Protein AF-A0A353BHS3-F1 (afdb_monomer)

Radius of gyration: 23.8 Å; Cα contacts (8 Å, |Δi|>4): 467; chains: 1; bounding box: 80×53×53 Å

Mean predicted aligned error: 7.74 Å

Nearest PDB structures (foldseek):
  3tcf-assembly2_B  TM=8.747E-01  e=6.906E-17  Escherichia coli K-12
  3t66-assembly1_A  TM=8.742E-01  e=8.316E-16  Halalkalibacterium halodurans C-125
  1vr5-assembly1_A  TM=8.564E-01  e=6.079E-13  Thermotoga maritima MSB8
  5hm4-assembly1_B  TM=8.113E-01  e=7.797E-13  Thermotoga maritima
  4pfy-assembly1_A  TM=8.086E-01  e=8.830E-13  Thermotoga maritima MSB8

Solvent-accessible surface area (backbone atoms only — not comparable to full-atom values): 12818 Å² total; per-residue (Å²): 141,78,70,75,66,61,60,57,60,56,60,57,62,62,62,67,73,68,77,76,77,64,81,76,77,76,44,65,44,28,35,31,28,70,50,35,48,86,60,52,42,76,46,56,62,90,52,65,63,30,47,60,59,44,58,40,25,28,40,17,50,25,33,67,46,99,83,72,43,81,38,69,50,50,13,75,46,69,49,62,94,43,78,32,33,42,36,36,36,46,39,88,68,33,25,32,74,86,66,50,68,59,37,17,60,20,44,39,42,26,57,47,44,31,35,64,40,94,62,25,75,40,20,76,78,37,61,52,52,78,44,66,40,53,80,45,68,44,28,32,38,42,30,37,84,53,71,52,87,67,51,62,65,57,42,28,68,47,46,39,36,56,68,95,62,82,60,55,100,49,56,66,20,42,23,51,25,34,68,73,45,74,44,69,74,38,5,40,36,30,34,50,35,87,65,34,71,65,88,74,64,89,40,48,29,41,34,42,37,37,41,65,51,65,69,59,38,52,49,30,42,76,70,61,76,18,76,39,50,78,77,69,80,128

Secondary structure (DSSP, 8-state):
--SHHHHHHHHHHHHTTSTT-SPP---EEEEEESS--S-S-TTS---HHHHHHHTTT--BSEEE-TTS-EEESSEEEEE-SSTTEEEEEE-TT-B-TTSPBP-HHHHHHHHHHHHH-TT-TTHHHHTTEEEEEEEETTEEEEEESS--TTHHHHHHHSB---TT---SS----SSSEEEEEE-GGG-EEEEE-TT-SSPPPS-SEEEEEE---HHHHHHHHHHTS-SEESSS--

Structure (mmCIF, N/CA/C/O backbone):
data_AF-A0A353BHS3-F1
#
_entry.id   AF-A0A353BHS3-F1
#
loop_
_atom_site.group_PDB
_atom_site.id
_atom_site.type_symbol
_atom_site.label_atom_id
_atom_site.label_alt_id
_atom_site.label_comp_id
_atom_site.label_asym_id
_atom_site.label_entity_id
_atom_site.label_seq_id
_atom_site.pdbx_PDB_ins_code
_atom_site.Cartn_x
_atom_site.Cartn_y
_atom_site.Cartn_z
_atom_site.occupancy
_atom_site.B_iso_or_equiv
_atom_site.auth_seq_id
_atom_site.auth_comp_id
_atom_site.auth_asym_id
_atom_site.auth_atom_id
_atom_site.pdbx_PDB_model_num
ATOM 1 N N . MET A 1 1 ? -57.849 -37.308 30.424 1.00 53.34 1 MET A N 1
ATOM 2 C CA . MET A 1 1 ? -56.832 -37.240 29.342 1.00 53.34 1 MET A CA 1
ATOM 3 C C . MET A 1 1 ? -56.802 -35.897 28.580 1.00 53.34 1 MET A C 1
ATOM 5 O O . MET A 1 1 ? -56.333 -35.870 27.452 1.00 53.34 1 MET A O 1
ATOM 9 N N . ARG A 1 2 ? -57.260 -34.766 29.150 1.00 52.41 2 ARG A N 1
ATOM 10 C CA . ARG A 1 2 ? -57.257 -33.453 28.456 1.00 52.41 2 ARG A CA 1
ATOM 11 C C . ARG A 1 2 ? -56.418 -32.356 29.132 1.00 52.41 2 ARG A C 1
ATOM 13 O O . ARG A 1 2 ? -56.229 -31.309 28.529 1.00 52.41 2 ARG A O 1
ATOM 20 N N . GLU 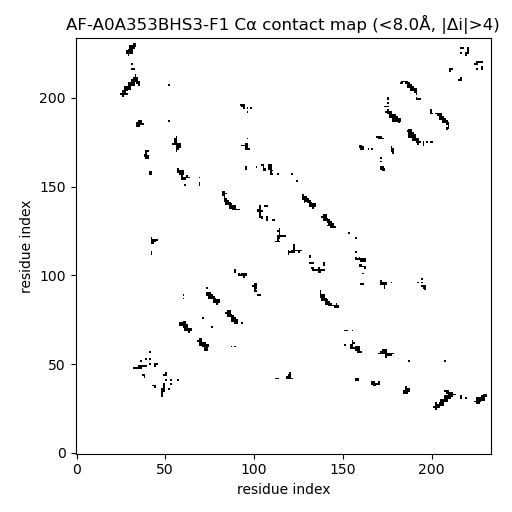A 1 3 ? -55.863 -32.599 30.321 1.00 46.56 3 GLU A N 1
ATOM 21 C CA . GLU A 1 3 ? -55.079 -31.585 31.053 1.00 46.56 3 GLU A CA 1
ATOM 22 C C . GLU A 1 3 ? -53.556 -31.754 30.932 1.00 46.56 3 GLU A C 1
ATOM 24 O O . GLU A 1 3 ? -52.820 -30.775 31.011 1.00 46.56 3 GLU A O 1
ATOM 29 N N . SER A 1 4 ? -53.068 -32.956 30.614 1.00 47.84 4 SER A N 1
ATOM 30 C CA . SER A 1 4 ? -51.633 -33.231 30.433 1.00 47.84 4 SER A CA 1
ATOM 31 C C . SER A 1 4 ? -51.040 -32.660 29.135 1.00 47.84 4 SER A C 1
ATOM 33 O O . SER A 1 4 ? -49.826 -32.526 29.024 1.00 47.84 4 SER A O 1
ATOM 35 N N . ALA A 1 5 ? -51.875 -32.271 28.166 1.00 46.50 5 ALA A N 1
ATOM 36 C CA . ALA A 1 5 ? -51.426 -31.713 26.887 1.00 46.50 5 ALA A CA 1
ATOM 37 C C . ALA A 1 5 ? -51.080 -30.210 26.954 1.00 46.50 5 ALA A C 1
ATOM 39 O O . ALA A 1 5 ? -50.354 -29.709 26.098 1.00 46.50 5 ALA A O 1
ATOM 40 N N . ARG A 1 6 ? -51.564 -29.482 27.974 1.00 44.62 6 ARG A N 1
ATOM 41 C CA . ARG A 1 6 ? -51.321 -28.034 28.122 1.00 44.62 6 ARG A CA 1
ATOM 42 C C . ARG A 1 6 ? -49.927 -27.702 28.660 1.00 44.62 6 ARG A C 1
ATOM 44 O O . ARG A 1 6 ? -49.363 -26.684 28.276 1.00 44.62 6 ARG A O 1
ATOM 51 N N . TYR A 1 7 ? -49.347 -28.573 29.484 1.00 42.22 7 TYR A N 1
ATOM 52 C CA . TYR A 1 7 ? -48.024 -28.340 30.076 1.00 42.22 7 TYR A CA 1
ATOM 53 C C . TYR A 1 7 ? -46.866 -28.620 29.107 1.00 42.22 7 TYR A C 1
ATOM 55 O O . TYR A 1 7 ? -45.825 -27.975 29.194 1.00 42.22 7 TYR A O 1
ATOM 63 N N . ILE A 1 8 ? -47.064 -29.508 28.127 1.00 50.00 8 ILE A N 1
ATOM 64 C CA . ILE A 1 8 ? -46.034 -29.835 27.128 1.00 50.00 8 ILE A CA 1
ATOM 65 C C . ILE A 1 8 ? -45.845 -28.671 26.138 1.00 50.00 8 ILE A C 1
ATOM 67 O O . ILE A 1 8 ? -44.719 -28.370 25.759 1.00 50.00 8 ILE A O 1
ATOM 71 N N . ALA A 1 9 ? -46.909 -27.941 25.784 1.00 43.62 9 ALA A N 1
ATOM 72 C CA . ALA A 1 9 ? -46.817 -26.796 24.870 1.00 43.62 9 ALA A CA 1
ATOM 73 C C . ALA A 1 9 ? -46.064 -25.588 25.470 1.00 43.62 9 ALA A C 1
ATOM 75 O O . ALA A 1 9 ? -45.392 -24.857 24.745 1.00 43.62 9 ALA A O 1
ATOM 76 N N . ILE A 1 10 ? -46.125 -25.398 26.793 1.00 48.06 10 ILE A N 1
ATOM 77 C CA . ILE A 1 10 ? -45.448 -24.286 27.485 1.00 48.06 10 ILE A CA 1
ATOM 78 C C . ILE A 1 10 ? -43.941 -24.563 27.636 1.00 48.06 10 ILE A C 1
ATOM 80 O O . ILE A 1 10 ? -43.134 -23.639 27.547 1.00 48.06 10 ILE A O 1
ATOM 84 N N . ALA A 1 11 ? -43.542 -25.832 27.772 1.00 45.09 11 ALA A N 1
ATOM 85 C CA . ALA A 1 11 ? -42.133 -26.221 27.856 1.00 45.09 11 ALA A CA 1
ATOM 86 C C . ALA A 1 11 ? -41.361 -25.998 26.537 1.00 45.09 11 ALA A C 1
ATOM 88 O O . ALA A 1 11 ? -40.182 -25.655 26.567 1.00 45.09 11 ALA A O 1
ATOM 89 N N . TRP A 1 12 ? -42.021 -26.118 25.379 1.00 43.41 12 TRP A N 1
ATOM 90 C CA . TRP A 1 12 ? -41.388 -25.889 24.070 1.00 43.41 12 TRP A CA 1
ATOM 91 C C . TRP A 1 12 ? -41.259 -24.406 23.694 1.00 43.41 12 TRP A C 1
ATOM 93 O O . TRP A 1 12 ? -40.321 -24.027 22.994 1.00 43.41 12 TRP A O 1
ATOM 103 N N . LEU A 1 13 ? -42.139 -23.544 24.211 1.00 43.12 13 LEU A N 1
ATOM 104 C CA . LEU A 1 13 ? -42.075 -22.095 23.984 1.00 43.12 13 LEU A CA 1
ATOM 105 C C . LEU A 1 13 ? -40.964 -21.401 24.789 1.00 43.12 13 LEU A C 1
ATOM 107 O O . LEU A 1 13 ? -40.475 -20.360 24.360 1.00 43.12 13 LEU A O 1
ATOM 111 N N . MET A 1 14 ? -40.501 -21.988 25.898 1.00 44.41 14 MET A N 1
ATOM 112 C CA . MET A 1 14 ? -39.369 -21.440 26.660 1.00 44.41 14 MET A CA 1
ATOM 113 C C . MET A 1 14 ? -37.991 -21.841 26.110 1.00 44.41 14 MET A C 1
ATOM 115 O O . MET A 1 14 ? -37.018 -21.138 26.364 1.00 44.41 14 MET A O 1
ATOM 119 N N . PHE A 1 15 ? -37.887 -22.906 25.306 1.00 44.84 15 PHE A N 1
ATOM 120 C CA . PHE A 1 15 ? -36.603 -23.316 24.717 1.00 44.84 15 PHE A CA 1
ATOM 121 C C . PHE A 1 15 ? -36.246 -22.538 23.436 1.00 44.84 15 PHE A C 1
ATOM 123 O O . PHE A 1 15 ? -35.074 -22.401 23.095 1.00 44.84 15 PHE A O 1
ATOM 130 N N . ALA A 1 16 ? -37.238 -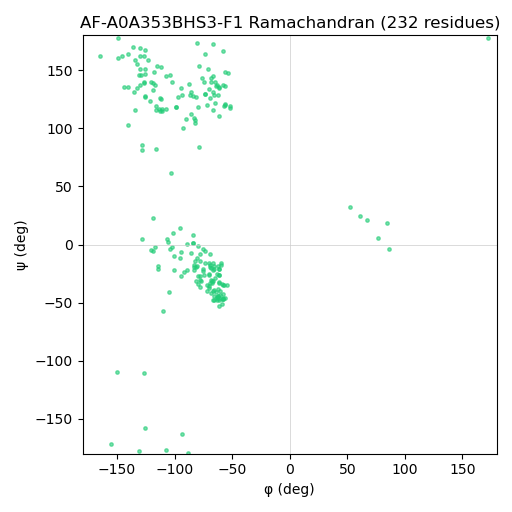21.959 22.749 1.00 45.81 16 ALA A N 1
ATOM 131 C CA . ALA A 1 16 ? -37.020 -21.149 21.546 1.00 45.81 16 ALA A CA 1
ATOM 132 C C . ALA A 1 16 ? -36.511 -19.720 21.838 1.00 45.81 16 ALA A C 1
ATOM 134 O O . ALA A 1 16 ? -36.010 -19.054 20.935 1.00 45.81 16 ALA A O 1
ATOM 135 N N . ALA A 1 17 ? -36.594 -19.249 23.088 1.00 44.03 17 ALA A N 1
ATOM 136 C CA . ALA A 1 17 ? -36.179 -17.896 23.472 1.00 44.03 17 ALA A CA 1
ATOM 137 C C . ALA A 1 17 ? -34.678 -17.762 23.815 1.00 44.03 17 ALA A C 1
ATOM 139 O O . ALA A 1 17 ? -34.193 -16.649 23.991 1.00 44.03 17 ALA A O 1
ATOM 140 N N . LEU A 1 18 ? -33.924 -18.867 23.880 1.00 48.31 18 LEU A N 1
ATOM 141 C CA . LEU A 1 18 ? -32.493 -18.863 24.229 1.00 48.31 18 LEU A CA 1
ATOM 142 C C . LEU A 1 18 ? -31.550 -19.021 23.022 1.00 48.31 18 LEU A C 1
ATOM 144 O O . LEU A 1 18 ? -30.336 -18.939 23.181 1.00 48.31 18 LEU A O 1
ATOM 148 N N . ALA A 1 19 ? -32.078 -19.184 21.804 1.00 49.34 19 ALA A N 1
ATOM 149 C CA . ALA A 1 19 ? -31.266 -19.343 20.591 1.00 49.34 19 ALA A CA 1
ATOM 150 C C . ALA A 1 19 ? -30.790 -18.011 19.961 1.00 49.34 19 ALA A C 1
ATOM 152 O O . ALA A 1 19 ? -30.138 -18.024 18.920 1.00 49.34 19 ALA A O 1
ATOM 153 N N . GLY A 1 20 ? -31.118 -16.860 20.565 1.00 46.88 20 GLY A N 1
ATOM 154 C CA . GLY A 1 20 ? -30.856 -15.526 20.002 1.00 46.88 20 GLY A CA 1
ATOM 155 C C . GLY A 1 20 ? -29.642 -14.773 20.558 1.00 46.88 20 GLY A C 1
ATOM 156 O O . GLY A 1 20 ? -29.261 -13.756 19.987 1.00 46.88 20 GLY A O 1
ATOM 157 N N . CYS A 1 21 ? -29.005 -15.246 21.632 1.00 42.78 21 CYS A N 1
ATOM 158 C CA . CYS A 1 21 ? -27.818 -14.606 22.213 1.00 42.78 21 CYS A CA 1
ATOM 159 C C . CYS A 1 21 ? -26.539 -15.359 21.829 1.00 42.78 21 CYS A C 1
ATOM 161 O O . CYS A 1 21 ? -25.811 -15.859 22.682 1.00 42.78 21 CYS A O 1
ATOM 163 N N . GLY A 1 22 ? -26.246 -15.432 20.530 1.00 52.84 22 GLY A N 1
ATOM 164 C CA . GLY A 1 22 ? -24.848 -15.556 20.122 1.00 52.84 22 GLY A CA 1
ATOM 165 C C . GLY A 1 22 ? -24.139 -14.237 20.455 1.00 52.84 22 GLY A C 1
ATOM 166 O O . GLY A 1 22 ? -24.754 -13.185 20.258 1.00 52.84 22 GLY A O 1
ATOM 167 N N . PRO A 1 23 ? -22.894 -14.235 20.965 1.00 53.53 23 PRO A N 1
ATOM 168 C CA . PRO A 1 23 ? -22.138 -12.997 21.113 1.00 53.53 23 PRO A CA 1
ATOM 169 C C . PRO A 1 23 ? -22.148 -12.274 19.764 1.00 53.53 23 PRO A C 1
ATOM 171 O O . PRO A 1 23 ? -21.743 -12.846 18.748 1.00 53.53 23 PRO A O 1
ATOM 174 N N . GLY A 1 24 ? -22.698 -11.056 19.739 1.00 58.84 24 GLY A N 1
ATOM 175 C CA . GLY A 1 24 ? -22.768 -10.247 18.528 1.00 58.84 24 GLY A CA 1
ATOM 176 C C . GLY A 1 24 ? -21.374 -10.170 17.922 1.00 58.84 24 GLY A C 1
ATOM 177 O O . GLY A 1 24 ? -20.437 -9.717 18.576 1.00 58.84 24 GLY A O 1
ATOM 178 N N . ARG A 1 25 ? -21.209 -10.699 16.708 1.00 69.00 25 ARG A N 1
ATOM 179 C CA . ARG A 1 25 ? -19.901 -10.795 16.060 1.00 69.00 25 ARG A CA 1
ATOM 180 C C . ARG A 1 25 ? -19.357 -9.379 15.887 1.00 69.00 25 ARG A C 1
ATOM 182 O O . ARG A 1 25 ? -19.922 -8.604 15.119 1.00 69.00 25 ARG A O 1
ATOM 189 N N . ARG A 1 26 ? -18.300 -9.035 16.631 1.00 79.06 26 ARG A N 1
ATOM 190 C CA . ARG A 1 26 ? -17.688 -7.702 16.602 1.00 79.06 26 ARG A CA 1
ATOM 191 C C . ARG A 1 26 ? -17.268 -7.386 15.166 1.00 79.06 26 ARG A C 1
ATOM 193 O O . ARG A 1 26 ? -16.483 -8.113 14.563 1.00 79.06 26 ARG A O 1
ATOM 200 N N . THR A 1 27 ? -17.834 -6.325 14.598 1.00 90.44 27 THR A N 1
ATOM 201 C CA . THR A 1 27 ? -17.579 -5.916 13.207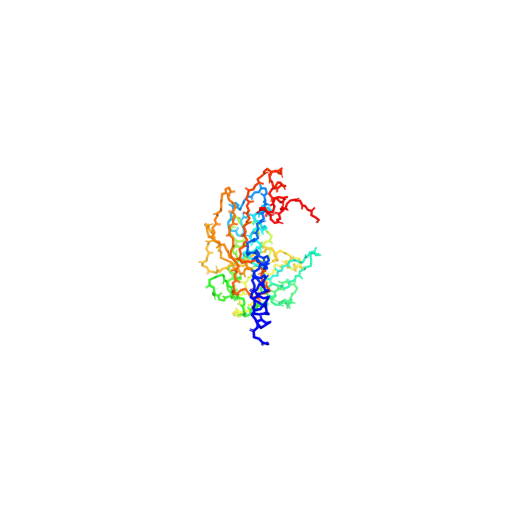 1.00 90.44 27 THR A CA 1
ATOM 202 C C . THR A 1 27 ? -16.490 -4.855 13.092 1.00 90.44 27 THR A C 1
ATOM 204 O O . THR A 1 27 ? -16.025 -4.596 11.982 1.00 90.44 27 THR A O 1
ATOM 207 N N . VAL A 1 28 ? -16.077 -4.269 14.218 1.00 96.25 28 VAL A N 1
ATOM 208 C CA . VAL A 1 28 ? -15.083 -3.196 14.297 1.00 96.25 28 VAL A CA 1
ATOM 209 C C . VAL A 1 28 ? -13.863 -3.688 15.064 1.00 96.25 28 VAL A C 1
ATOM 211 O O . VAL A 1 28 ? -13.981 -4.030 16.240 1.00 96.25 28 VAL A O 1
ATOM 214 N N . LEU A 1 29 ? -12.710 -3.691 14.401 1.00 96.94 29 LEU A N 1
ATOM 215 C CA . LEU A 1 29 ? -11.408 -3.836 15.042 1.00 96.94 29 LEU A CA 1
ATOM 216 C C . LEU A 1 29 ? -10.948 -2.466 15.540 1.00 96.94 29 LEU A C 1
ATOM 218 O O . LEU A 1 29 ? -10.901 -1.520 14.755 1.00 96.94 29 LEU A O 1
ATOM 222 N N . VAL A 1 30 ? -10.581 -2.356 16.811 1.00 97.38 30 VAL A N 1
ATOM 223 C CA . VAL A 1 30 ? -9.998 -1.142 17.389 1.00 97.38 30 VAL A CA 1
ATOM 224 C C . VAL A 1 30 ? -8.531 -1.400 17.717 1.00 97.38 30 VAL A C 1
ATOM 226 O O . VAL A 1 30 ? -8.211 -2.220 18.572 1.00 97.38 30 VAL A O 1
ATOM 229 N N . VAL A 1 31 ? -7.641 -0.676 17.047 1.00 96.62 31 VAL A N 1
ATOM 230 C CA . VAL A 1 31 ? -6.191 -0.719 17.250 1.00 96.62 31 VAL A CA 1
ATOM 231 C C . VAL A 1 31 ? -5.771 0.568 17.950 1.00 96.62 31 VAL A C 1
ATOM 233 O O . VAL A 1 31 ? -5.925 1.655 17.394 1.00 96.62 31 VAL A O 1
ATOM 236 N N . ALA A 1 32 ? -5.250 0.463 19.169 1.00 95.94 32 ALA A N 1
ATOM 237 C CA . ALA A 1 32 ? -4.670 1.585 19.893 1.00 95.94 32 ALA A CA 1
ATOM 238 C C . ALA A 1 32 ? -3.196 1.747 19.487 1.00 95.94 32 ALA A C 1
ATOM 240 O O . ALA A 1 32 ? -2.438 0.778 19.463 1.00 95.94 32 ALA A O 1
ATOM 241 N N . MET A 1 33 ? -2.788 2.968 19.152 1.00 94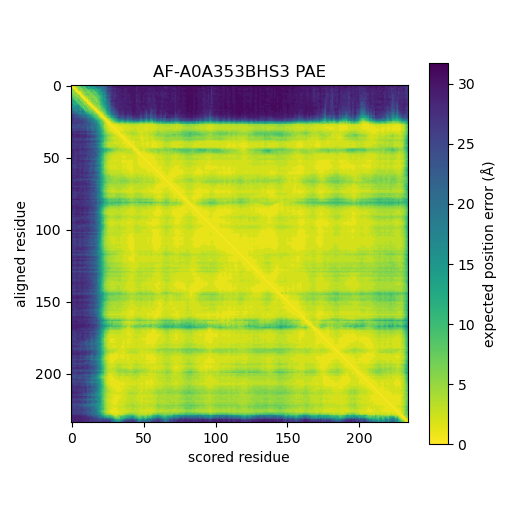.50 33 MET A N 1
ATOM 242 C CA . MET A 1 33 ? -1.429 3.302 18.712 1.00 94.50 33 MET A CA 1
ATOM 243 C C . MET A 1 33 ? -0.920 4.530 19.462 1.00 94.50 33 MET A C 1
ATOM 245 O O . MET A 1 33 ? -1.713 5.377 19.862 1.00 94.50 33 MET A O 1
ATOM 249 N N . ASN A 1 34 ? 0.395 4.692 19.592 1.00 92.38 34 ASN A N 1
ATOM 250 C CA . ASN A 1 34 ? 0.989 5.875 20.227 1.00 92.38 34 ASN A CA 1
ATOM 251 C C . ASN A 1 34 ? 0.965 7.149 19.357 1.00 92.38 34 ASN A C 1
ATOM 253 O O . ASN A 1 34 ? 1.381 8.214 19.809 1.00 92.38 34 ASN A O 1
ATOM 257 N N . GLY A 1 35 ? 0.502 7.048 18.112 1.00 93.12 35 GLY A N 1
ATOM 258 C CA . GLY A 1 35 ? 0.473 8.138 17.146 1.00 93.12 35 GLY A CA 1
ATOM 259 C C . GLY A 1 35 ? -0.691 8.010 16.169 1.00 93.12 35 GLY A C 1
ATOM 260 O O . GLY A 1 35 ? -1.464 7.052 16.205 1.00 93.12 35 GLY A O 1
ATOM 261 N N . GLY A 1 36 ? -0.814 8.997 15.287 1.00 92.56 36 GLY A N 1
ATOM 262 C CA . GLY A 1 36 ? -1.788 9.011 14.199 1.00 92.56 36 GLY A CA 1
ATOM 263 C C . GLY A 1 36 ? -1.109 9.226 12.849 1.00 92.56 36 GLY A C 1
ATOM 264 O O . GLY A 1 36 ? 0.053 9.622 12.792 1.00 92.56 36 GLY A O 1
ATOM 265 N N . ALA A 1 37 ? -1.841 9.009 11.756 1.00 93.62 37 ALA A N 1
ATOM 266 C CA . ALA A 1 37 ? -1.295 9.173 10.413 1.00 93.62 37 ALA A CA 1
ATOM 267 C C . ALA A 1 37 ? -0.963 10.650 10.127 1.00 93.62 37 ALA A C 1
ATOM 269 O O . ALA A 1 37 ? -1.847 11.520 10.052 1.00 93.62 37 ALA A O 1
ATOM 270 N N . VAL A 1 38 ? 0.322 10.947 9.925 1.00 92.88 38 VAL A N 1
ATOM 271 C CA . VAL A 1 38 ? 0.789 12.313 9.622 1.00 92.88 38 VAL A CA 1
ATOM 272 C C . VAL A 1 38 ? 0.599 12.684 8.148 1.00 92.88 38 VAL A C 1
ATOM 274 O O . VAL A 1 38 ? 0.487 13.863 7.815 1.00 92.88 38 VAL A O 1
ATOM 277 N N . SER A 1 39 ? 0.430 11.690 7.274 1.00 93.38 39 SER A N 1
ATOM 278 C CA . SER A 1 39 ? 0.059 11.846 5.864 1.00 93.38 39 SER A CA 1
ATOM 279 C C . SER A 1 39 ? -0.760 10.646 5.387 1.00 93.38 39 SER A C 1
ATOM 281 O O . SER A 1 39 ? -0.700 9.575 5.984 1.00 93.38 39 SER A O 1
ATOM 283 N N . LEU A 1 40 ? -1.499 10.820 4.292 1.00 95.81 40 LEU A N 1
ATOM 284 C CA . LEU A 1 40 ? -2.128 9.724 3.542 1.00 95.81 40 LEU A CA 1
ATOM 285 C C . LEU A 1 40 ? -1.408 9.423 2.217 1.00 95.81 40 LEU A C 1
ATOM 287 O O . LEU A 1 40 ? -1.848 8.563 1.450 1.00 95.81 40 LEU A O 1
ATOM 291 N N . ASP A 1 41 ? -0.316 10.142 1.945 1.00 96.31 41 ASP A N 1
ATOM 292 C CA . ASP A 1 41 ? 0.540 9.943 0.780 1.00 96.31 41 ASP A CA 1
ATOM 293 C C . ASP A 1 41 ? 1.585 8.853 1.069 1.00 96.31 41 ASP A C 1
ATOM 295 O O . ASP A 1 41 ? 2.499 9.094 1.869 1.00 96.31 41 ASP A O 1
ATOM 299 N N . PRO A 1 42 ? 1.497 7.685 0.401 1.00 95.81 42 PRO A N 1
ATOM 300 C CA . PRO A 1 42 ? 2.348 6.535 0.687 1.00 95.81 42 PRO A CA 1
ATOM 301 C C . PRO A 1 42 ? 3.793 6.699 0.203 1.00 95.81 42 PRO A C 1
ATOM 303 O O . PRO A 1 42 ? 4.610 5.819 0.450 1.00 95.81 42 PRO A O 1
ATOM 306 N N . HIS A 1 43 ? 4.135 7.780 -0.509 1.00 96.25 43 HIS A N 1
ATOM 307 C CA . HIS A 1 43 ? 5.501 8.004 -0.995 1.00 96.25 43 HIS A CA 1
ATOM 308 C C . HIS A 1 43 ? 6.275 9.046 -0.188 1.00 96.25 43 HIS A C 1
ATOM 310 O O . HIS A 1 43 ? 7.443 9.262 -0.484 1.00 96.25 43 HIS A O 1
ATOM 316 N N . THR A 1 44 ? 5.668 9.707 0.803 1.00 94.75 44 THR A N 1
ATOM 317 C CA . THR A 1 44 ? 6.273 10.907 1.430 1.00 94.75 44 THR A CA 1
ATOM 318 C C . THR A 1 44 ? 6.605 10.786 2.909 1.00 94.75 44 THR A C 1
ATOM 320 O O . THR A 1 44 ? 7.102 11.756 3.473 1.00 94.75 44 THR A O 1
ATOM 323 N N . GLN A 1 45 ? 6.304 9.659 3.554 1.00 89.69 45 GLN A N 1
ATOM 324 C CA . GLN A 1 45 ? 6.533 9.466 4.988 1.00 89.69 45 GLN A CA 1
ATOM 325 C C . GLN A 1 45 ? 7.216 8.127 5.242 1.00 89.69 45 GLN A C 1
ATOM 327 O O . GLN A 1 45 ? 6.789 7.110 4.701 1.00 89.69 45 GLN A O 1
ATOM 332 N N . ASP A 1 46 ? 8.231 8.144 6.098 1.00 87.38 46 ASP A N 1
ATOM 333 C CA . ASP A 1 46 ? 8.967 6.979 6.594 1.00 87.38 46 ASP A CA 1
ATOM 334 C C . ASP A 1 46 ? 8.621 6.640 8.062 1.00 87.38 46 ASP A C 1
ATOM 336 O O . ASP A 1 46 ? 9.192 5.730 8.660 1.00 87.38 46 ASP A O 1
ATOM 340 N N . GLU A 1 47 ? 7.656 7.360 8.643 1.00 90.69 47 GLU A N 1
ATOM 341 C CA . GLU A 1 47 ? 7.213 7.197 10.025 1.00 90.69 47 GLU A CA 1
ATOM 342 C C . GLU A 1 47 ? 6.372 5.918 10.202 1.00 90.69 47 GLU A C 1
ATOM 344 O O . GLU A 1 47 ? 5.422 5.652 9.458 1.00 90.69 47 GLU A O 1
ATOM 349 N N . PHE A 1 48 ? 6.734 5.116 11.208 1.00 88.94 48 PHE A N 1
ATOM 350 C CA . PHE A 1 48 ? 6.239 3.752 11.402 1.00 88.94 48 PHE A CA 1
ATOM 351 C C . PHE A 1 48 ? 4.714 3.658 11.532 1.00 88.94 48 PHE A C 1
ATOM 353 O O . PHE A 1 48 ? 4.101 2.806 10.885 1.00 88.94 48 PHE A O 1
ATOM 360 N N . VAL A 1 49 ? 4.074 4.505 12.341 1.00 91.81 49 VAL A N 1
ATOM 361 C CA . VAL A 1 49 ? 2.617 4.469 12.547 1.00 91.81 49 VAL A CA 1
ATOM 362 C C . VAL A 1 49 ? 1.886 4.717 11.231 1.00 91.81 49 VAL A C 1
ATOM 364 O O . VAL A 1 49 ? 0.972 3.973 10.867 1.00 91.81 49 VAL A O 1
ATOM 367 N N . THR A 1 50 ? 2.326 5.721 10.483 1.00 93.75 50 THR A N 1
ATOM 368 C CA . THR A 1 50 ? 1.763 6.085 9.186 1.00 93.75 50 THR A CA 1
ATOM 369 C C . THR A 1 50 ? 1.935 4.956 8.176 1.00 93.75 50 THR A C 1
ATOM 371 O O . THR A 1 50 ? 0.960 4.585 7.523 1.00 93.75 50 THR A O 1
ATOM 374 N N . ILE A 1 51 ? 3.123 4.346 8.094 1.00 92.50 51 ILE A N 1
ATOM 375 C CA . ILE A 1 51 ? 3.370 3.190 7.217 1.00 92.50 51 ILE A CA 1
ATOM 376 C C . ILE A 1 51 ? 2.417 2.036 7.548 1.00 92.50 51 ILE A C 1
ATOM 378 O O . ILE A 1 51 ? 1.790 1.487 6.643 1.00 92.50 51 ILE A O 1
ATOM 382 N N . ASN A 1 52 ? 2.257 1.686 8.828 1.00 91.75 52 ASN A N 1
ATOM 383 C CA . ASN A 1 52 ? 1.390 0.577 9.238 1.00 91.75 52 ASN A CA 1
ATOM 384 C C . ASN A 1 52 ? -0.085 0.830 8.903 1.00 91.75 52 ASN A C 1
ATOM 386 O O . ASN A 1 52 ? -0.777 -0.066 8.417 1.00 91.75 52 ASN A O 1
ATOM 390 N N . ILE A 1 53 ? -0.575 2.055 9.111 1.00 95.38 53 ILE A N 1
ATOM 391 C CA . ILE A 1 53 ? -1.938 2.425 8.712 1.00 95.38 53 ILE A CA 1
ATOM 392 C C . ILE A 1 53 ? -2.078 2.320 7.187 1.00 95.38 53 ILE A C 1
ATOM 394 O O . ILE A 1 53 ? -3.025 1.702 6.694 1.00 95.38 53 ILE A O 1
ATOM 398 N N . LEU A 1 54 ? -1.129 2.873 6.425 1.00 96.19 54 LEU A N 1
ATOM 399 C CA . LEU A 1 54 ? -1.200 2.900 4.963 1.00 96.19 54 LEU A CA 1
ATOM 400 C C . LEU A 1 54 ? -1.006 1.524 4.314 1.00 96.19 54 LEU A C 1
ATOM 402 O O . LEU A 1 54 ? -1.581 1.297 3.251 1.00 96.19 54 LEU A O 1
ATOM 406 N N . ALA A 1 55 ? -0.320 0.579 4.961 1.00 95.00 55 ALA A N 1
ATOM 407 C CA . ALA A 1 55 ? -0.204 -0.809 4.503 1.00 95.00 55 ALA A CA 1
ATOM 408 C C . ALA A 1 55 ? -1.558 -1.550 4.444 1.00 95.00 55 ALA A C 1
ATOM 410 O O . ALA A 1 55 ? -1.693 -2.555 3.752 1.00 95.00 55 ALA A O 1
ATOM 411 N N . ASN A 1 56 ? -2.590 -1.042 5.130 1.00 96.94 56 ASN A N 1
ATOM 412 C CA . ASN A 1 56 ? -3.960 -1.556 5.017 1.00 96.94 56 ASN A CA 1
ATOM 413 C C . ASN A 1 56 ? -4.717 -0.979 3.807 1.00 96.94 56 ASN A C 1
ATOM 415 O O . ASN A 1 56 ? -5.746 -1.524 3.401 1.00 96.94 56 ASN A O 1
ATOM 419 N N . VAL A 1 57 ? -4.224 0.133 3.255 1.00 98.00 57 VAL A N 1
ATOM 420 C CA . VAL A 1 57 ? -4.877 0.937 2.214 1.00 98.00 57 VAL A CA 1
ATOM 421 C C . VAL A 1 57 ? -4.227 0.719 0.851 1.00 98.00 57 VAL A C 1
ATOM 423 O O . VAL A 1 57 ? -4.924 0.597 -0.156 1.00 98.00 57 VAL A O 1
ATOM 426 N N . TYR A 1 58 ? -2.903 0.637 0.804 1.00 98.12 58 TYR A N 1
ATOM 427 C CA . TYR A 1 58 ? -2.129 0.520 -0.424 1.00 98.12 58 TYR A CA 1
ATOM 428 C C . TYR A 1 58 ? -1.395 -0.817 -0.500 1.00 98.12 58 TYR A C 1
ATOM 430 O O . TYR A 1 58 ? -1.047 -1.409 0.516 1.00 98.12 58 TYR A O 1
ATOM 438 N N . GLU A 1 59 ? -1.129 -1.272 -1.722 1.00 97.88 59 GLU A N 1
ATOM 439 C CA . GLU A 1 59 ? -0.293 -2.443 -1.981 1.00 97.88 59 GLU A CA 1
ATOM 440 C C . GLU A 1 59 ? 0.766 -2.106 -3.035 1.00 97.88 59 GLU A C 1
ATOM 442 O O . GLU A 1 59 ? 0.551 -1.259 -3.908 1.00 97.88 59 GLU A O 1
ATOM 447 N N . GLY A 1 60 ? 1.909 -2.788 -2.965 1.00 97.81 60 GLY A N 1
ATOM 448 C CA . GLY A 1 60 ? 2.938 -2.769 -4.001 1.00 97.81 60 GLY A CA 1
ATOM 449 C C . GLY A 1 60 ? 2.715 -3.833 -5.082 1.00 97.81 60 GLY A C 1
ATOM 450 O O . GLY A 1 60 ? 1.774 -4.632 -5.042 1.00 97.81 60 GLY A O 1
ATOM 451 N N . LEU A 1 61 ? 3.628 -3.883 -6.058 1.00 98.25 61 LEU A N 1
ATOM 452 C CA . LEU A 1 61 ? 3.678 -4.980 -7.041 1.00 98.25 61 LEU A CA 1
ATOM 453 C C . LEU A 1 61 ? 3.918 -6.332 -6.363 1.00 98.25 61 LEU A C 1
ATOM 455 O O . LEU A 1 61 ? 3.313 -7.342 -6.720 1.00 98.25 61 LEU A O 1
ATOM 459 N N . VAL A 1 62 ? 4.794 -6.316 -5.369 1.00 97.88 62 VAL A N 1
ATOM 460 C CA . VAL A 1 62 ? 5.136 -7.429 -4.489 1.00 97.88 62 VAL A CA 1
ATOM 461 C C . VAL A 1 62 ? 5.064 -6.942 -3.043 1.00 97.88 62 VAL A C 1
ATOM 463 O O . VAL A 1 62 ? 4.930 -5.745 -2.799 1.00 97.88 62 VAL A O 1
ATOM 466 N N . GLY A 1 63 ? 5.118 -7.866 -2.094 1.00 95.69 63 GLY A N 1
ATOM 467 C CA . GLY A 1 63 ? 5.161 -7.581 -0.662 1.00 95.69 63 GLY A CA 1
ATOM 468 C C . GLY A 1 63 ? 6.282 -8.364 0.007 1.00 95.69 63 GLY A C 1
ATOM 469 O O . GLY A 1 63 ? 7.013 -9.097 -0.662 1.00 95.69 63 GLY A O 1
ATOM 470 N N . MET A 1 64 ? 6.401 -8.229 1.325 1.00 93.75 64 MET A N 1
ATOM 471 C CA . MET A 1 64 ? 7.281 -9.063 2.143 1.00 93.75 64 MET A CA 1
ATOM 472 C C . MET A 1 64 ? 6.458 -9.879 3.135 1.00 93.75 64 MET A C 1
ATOM 474 O O . MET A 1 64 ? 5.518 -9.361 3.736 1.00 93.75 64 MET A O 1
ATOM 478 N N . ASP A 1 65 ? 6.804 -11.154 3.295 1.00 92.88 65 ASP A N 1
ATOM 479 C CA . ASP A 1 65 ? 6.253 -12.005 4.350 1.00 92.88 65 ASP A CA 1
ATOM 480 C C . ASP A 1 65 ? 6.966 -11.750 5.701 1.00 92.88 65 ASP A C 1
ATOM 482 O O . ASP A 1 65 ? 7.977 -11.040 5.750 1.00 92.88 65 ASP A O 1
ATOM 486 N N . PRO A 1 66 ? 6.501 -12.349 6.814 1.00 91.12 66 PRO A N 1
ATOM 487 C CA . PRO A 1 66 ? 7.167 -12.216 8.115 1.00 91.12 66 PRO A CA 1
ATOM 488 C C . PRO A 1 66 ? 8.624 -12.710 8.163 1.00 91.12 66 PRO A C 1
ATOM 490 O O . PRO A 1 66 ? 9.353 -12.372 9.088 1.00 91.12 66 PRO A O 1
ATOM 493 N N . ASN A 1 67 ? 9.066 -13.499 7.179 1.00 93.94 67 ASN A N 1
ATOM 494 C CA . ASN A 1 67 ? 10.449 -13.958 7.037 1.00 93.94 67 ASN A CA 1
ATOM 495 C C . ASN A 1 67 ? 11.265 -13.066 6.086 1.00 93.94 67 ASN A C 1
ATOM 497 O O . ASN A 1 67 ? 12.337 -13.477 5.635 1.00 93.94 67 ASN A O 1
ATOM 501 N N . LEU A 1 68 ? 10.754 -11.876 5.747 1.00 90.50 68 LEU A N 1
ATOM 502 C CA . LEU A 1 68 ? 11.356 -10.912 4.823 1.00 90.50 68 LEU A CA 1
ATOM 503 C C . LEU A 1 68 ? 11.544 -11.459 3.400 1.00 90.50 68 LEU A C 1
ATOM 505 O O . LEU A 1 68 ? 12.395 -10.987 2.640 1.00 90.50 68 LEU A O 1
ATOM 509 N N . ARG A 1 69 ? 10.750 -12.462 3.016 1.00 94.56 69 ARG A N 1
ATOM 510 C CA . ARG A 1 69 ? 10.752 -13.001 1.657 1.00 94.56 69 ARG A CA 1
ATOM 511 C C . ARG A 1 69 ? 9.795 -12.211 0.791 1.00 94.56 69 ARG A C 1
ATOM 513 O O . ARG A 1 69 ? 8.673 -11.920 1.194 1.00 94.56 69 ARG A O 1
ATOM 520 N N . VAL A 1 70 ? 10.224 -11.931 -0.434 1.00 95.12 70 VAL A N 1
ATOM 521 C CA . VAL A 1 70 ? 9.366 -11.308 -1.440 1.00 95.12 70 VAL A CA 1
ATOM 522 C C . VAL A 1 70 ? 8.232 -12.261 -1.806 1.00 95.12 70 VAL A C 1
ATOM 524 O O . VAL A 1 70 ? 8.477 -13.410 -2.177 1.00 95.12 70 VAL A O 1
ATOM 527 N N . VAL A 1 71 ? 6.998 -11.765 -1.750 1.00 96.06 71 VAL A N 1
ATOM 528 C CA . VAL A 1 71 ? 5.787 -12.506 -2.120 1.00 96.06 71 VAL A CA 1
ATOM 529 C C . VAL A 1 71 ? 4.955 -11.753 -3.164 1.00 96.06 71 VAL A C 1
ATOM 531 O O . VAL A 1 71 ? 4.994 -10.520 -3.210 1.00 96.06 71 VAL A O 1
ATOM 534 N N . PRO A 1 72 ? 4.191 -12.460 -4.020 1.00 96.94 72 PRO A N 1
ATOM 535 C CA . PRO A 1 72 ? 3.269 -11.826 -4.962 1.00 96.94 72 PRO A CA 1
ATOM 536 C C . PRO A 1 72 ? 2.223 -10.949 -4.257 1.00 96.94 72 PRO A C 1
ATOM 538 O O . PRO A 1 72 ? 1.619 -11.385 -3.280 1.00 96.94 72 PRO A O 1
ATOM 541 N N . MET A 1 73 ? 1.956 -9.761 -4.803 1.00 97.19 73 MET A N 1
ATOM 542 C CA . MET A 1 73 ? 0.865 -8.867 -4.385 1.00 97.19 73 MET A CA 1
ATOM 543 C C . MET A 1 73 ? 0.032 -8.502 -5.617 1.00 97.19 73 MET A C 1
ATOM 545 O O . MET A 1 73 ? -0.606 -9.388 -6.191 1.00 97.19 73 MET A O 1
ATOM 549 N N . LEU A 1 74 ? 0.070 -7.249 -6.087 1.00 98.31 74 LEU A N 1
ATOM 550 C CA . LEU A 1 74 ? -0.636 -6.833 -7.304 1.00 98.31 74 LEU A CA 1
ATOM 551 C C . LEU A 1 74 ? -0.097 -7.516 -8.566 1.00 98.31 74 LEU A C 1
ATOM 553 O O . LEU A 1 74 ? -0.850 -7.743 -9.517 1.00 98.31 74 LEU A O 1
ATOM 557 N N . ALA A 1 75 ? 1.188 -7.874 -8.575 1.00 98.38 75 ALA A N 1
ATOM 558 C CA . ALA A 1 75 ? 1.752 -8.768 -9.569 1.00 98.38 75 ALA A CA 1
ATOM 559 C C . ALA A 1 75 ? 1.579 -10.224 -9.119 1.00 98.38 75 ALA A C 1
ATOM 561 O O . ALA A 1 75 ? 1.992 -10.601 -8.023 1.00 98.38 75 ALA A O 1
ATOM 562 N N . LYS A 1 76 ? 1.024 -11.073 -9.992 1.00 97.12 76 LYS A N 1
ATOM 563 C CA . LYS A 1 76 ? 0.947 -12.530 -9.765 1.00 97.12 76 LYS A CA 1
ATOM 564 C C . LYS A 1 76 ? 2.320 -13.212 -9.843 1.00 97.12 76 LYS A C 1
ATOM 566 O O . LYS A 1 76 ? 2.463 -14.351 -9.415 1.00 97.12 76 LYS A O 1
ATOM 571 N N . GLY A 1 77 ? 3.306 -12.525 -10.413 1.00 97.06 77 GLY A N 1
ATOM 572 C CA . GLY A 1 77 ? 4.683 -12.975 -10.553 1.00 97.06 77 GLY A CA 1
ATOM 573 C C . GLY A 1 77 ? 5.487 -12.021 -11.430 1.00 97.06 77 GLY A C 1
ATOM 574 O O . GLY A 1 77 ? 4.949 -11.048 -11.972 1.00 97.06 77 GLY A O 1
ATOM 575 N N . TYR A 1 78 ? 6.773 -12.318 -11.576 1.00 97.12 78 TYR A N 1
ATOM 576 C CA . TYR A 1 78 ? 7.690 -11.563 -12.416 1.00 97.12 78 TYR A CA 1
ATOM 577 C C . TYR A 1 78 ? 8.737 -12.475 -13.064 1.00 97.12 78 TYR A C 1
ATOM 579 O O . TYR A 1 78 ? 8.974 -13.590 -12.601 1.00 97.12 78 TYR A O 1
ATOM 587 N N . ASP A 1 79 ? 9.381 -11.973 -14.113 1.00 95.75 79 ASP A N 1
ATOM 588 C CA . ASP A 1 79 ? 10.557 -12.568 -14.746 1.00 95.75 79 ASP A CA 1
ATOM 589 C C . ASP A 1 79 ? 11.679 -11.534 -14.930 1.00 95.75 79 ASP A C 1
ATOM 591 O O . ASP A 1 79 ? 11.460 -10.321 -14.863 1.00 95.75 79 ASP A O 1
ATOM 595 N N . ASN A 1 80 ? 12.902 -12.023 -15.145 1.00 94.31 80 ASN A N 1
ATOM 596 C CA . ASN A 1 80 ? 14.083 -11.209 -15.420 1.00 94.31 80 ASN A CA 1
ATOM 597 C C . ASN A 1 80 ? 14.598 -11.529 -16.828 1.00 94.31 80 ASN A C 1
ATOM 599 O O . ASN A 1 80 ? 15.515 -12.340 -16.975 1.00 94.31 80 ASN A O 1
ATOM 603 N N . PRO A 1 81 ? 14.018 -10.926 -17.882 1.00 93.31 81 PRO A N 1
ATOM 604 C CA . PRO A 1 81 ? 14.384 -11.250 -19.262 1.00 93.31 81 PRO A CA 1
ATOM 605 C C . PRO A 1 81 ? 15.833 -10.846 -19.584 1.00 93.31 81 PRO A C 1
ATOM 607 O O . PRO A 1 81 ? 16.440 -11.372 -20.515 1.00 93.31 81 PRO A O 1
ATOM 610 N N . HIS A 1 82 ? 16.393 -9.921 -18.798 1.00 91.44 82 HIS A N 1
ATOM 611 C CA . HIS A 1 82 ? 17.789 -9.501 -18.818 1.00 91.44 82 HIS A CA 1
ATOM 612 C C . HIS A 1 82 ? 18.280 -9.276 -17.382 1.00 91.44 82 HIS A C 1
ATOM 614 O O . HIS A 1 82 ? 17.476 -9.077 -16.471 1.00 91.44 82 HIS A O 1
ATOM 620 N N . SER A 1 83 ? 19.599 -9.215 -17.181 1.00 91.75 83 SER A N 1
ATOM 621 C CA . SER A 1 83 ? 20.215 -8.982 -15.863 1.00 91.75 83 SER A CA 1
ATOM 622 C C . SER A 1 83 ? 19.845 -7.637 -15.221 1.00 91.75 83 SER A C 1
ATOM 624 O O . SER A 1 83 ? 19.948 -7.487 -14.006 1.00 91.75 83 SER A O 1
ATOM 626 N N . ASN A 1 84 ? 19.396 -6.666 -16.020 1.00 95.00 84 ASN A N 1
ATOM 627 C CA . ASN A 1 84 ? 18.977 -5.332 -15.592 1.00 95.00 84 ASN A CA 1
ATOM 628 C C . ASN A 1 84 ? 17.500 -5.027 -15.902 1.00 95.00 84 ASN A C 1
ATOM 630 O O . ASN A 1 84 ? 17.124 -3.862 -16.042 1.00 95.00 84 ASN A O 1
ATOM 634 N N . ALA A 1 85 ? 16.667 -6.061 -16.057 1.00 95.94 85 ALA A N 1
ATOM 635 C CA . ALA A 1 85 ? 15.244 -5.914 -16.335 1.00 95.94 85 ALA A CA 1
ATOM 636 C C . ALA A 1 85 ? 14.402 -6.771 -15.386 1.00 95.94 85 ALA A C 1
ATOM 638 O O . ALA A 1 85 ? 14.713 -7.937 -15.146 1.00 95.94 85 ALA A O 1
ATOM 639 N N . TRP A 1 86 ? 13.313 -6.188 -14.894 1.00 97.50 86 TRP A N 1
ATOM 640 C CA . TRP A 1 86 ? 12.262 -6.861 -14.138 1.00 97.50 86 TRP A CA 1
A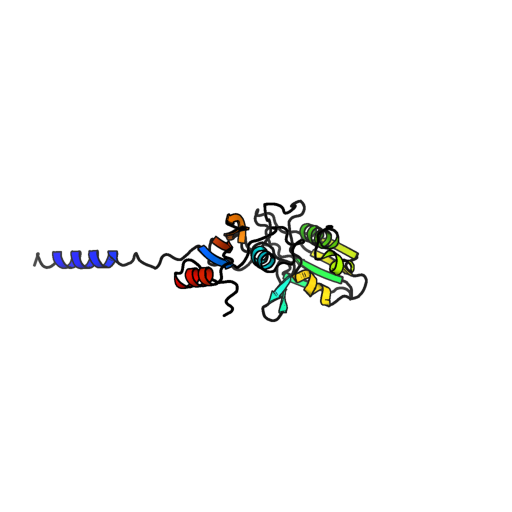TOM 641 C C . TRP A 1 86 ? 10.944 -6.679 -14.877 1.00 97.50 86 TRP A C 1
ATOM 643 O O . TRP A 1 86 ? 10.539 -5.547 -15.149 1.00 97.50 86 TRP A O 1
ATOM 653 N N . ARG A 1 87 ? 10.277 -7.781 -15.210 1.00 98.25 87 ARG A N 1
ATOM 654 C CA . ARG A 1 87 ? 8.981 -7.783 -15.885 1.00 98.25 87 ARG A CA 1
ATOM 655 C C . ARG A 1 87 ? 7.922 -8.337 -14.952 1.00 98.25 87 ARG A C 1
ATOM 657 O O . ARG A 1 87 ? 7.989 -9.498 -14.578 1.00 98.25 87 ARG A O 1
ATOM 664 N N . PHE A 1 88 ? 6.944 -7.516 -14.599 1.00 98.69 88 PHE A N 1
ATOM 665 C CA . PHE A 1 88 ? 5.853 -7.866 -13.696 1.00 98.69 88 PHE A CA 1
ATOM 666 C C . PHE A 1 88 ? 4.573 -8.144 -14.470 1.00 98.69 88 PHE A C 1
ATOM 668 O O . PHE A 1 88 ? 4.228 -7.400 -15.390 1.00 98.69 88 PHE A O 1
ATOM 675 N N . HIS A 1 89 ? 3.841 -9.171 -14.041 1.00 98.69 89 HIS A N 1
ATOM 676 C CA . HIS A 1 89 ? 2.542 -9.546 -14.600 1.00 98.69 89 HIS A CA 1
ATOM 677 C C . HIS A 1 89 ? 1.448 -9.253 -13.582 1.00 98.69 89 HIS A C 1
ATOM 679 O O . HIS A 1 89 ? 1.413 -9.867 -12.518 1.00 98.69 89 HIS A O 1
ATOM 685 N N . LEU A 1 90 ? 0.556 -8.321 -13.895 1.00 98.81 90 LEU A N 1
ATOM 686 C CA . LEU A 1 90 ? -0.492 -7.850 -12.997 1.00 98.81 90 LEU A CA 1
ATOM 687 C C . LEU A 1 90 ? -1.674 -8.819 -12.919 1.00 98.81 90 LEU A C 1
ATOM 689 O O . LEU A 1 90 ? -1.980 -9.564 -13.856 1.00 98.81 90 LEU A O 1
ATOM 693 N N . ARG A 1 91 ? -2.370 -8.771 -11.785 1.00 98.19 91 ARG A N 1
ATOM 694 C CA . ARG A 1 91 ? -3.656 -9.438 -11.575 1.00 98.19 91 ARG A CA 1
ATOM 695 C C . ARG A 1 91 ? -4.766 -8.733 -12.364 1.00 98.19 91 ARG A C 1
ATOM 697 O O . ARG A 1 91 ? -5.034 -7.559 -12.097 1.00 98.19 91 ARG A O 1
ATOM 704 N N . PRO A 1 92 ? -5.458 -9.403 -13.304 1.00 97.94 92 PRO A N 1
ATOM 705 C CA . PRO A 1 92 ? -6.564 -8.787 -14.042 1.00 97.94 92 PRO A CA 1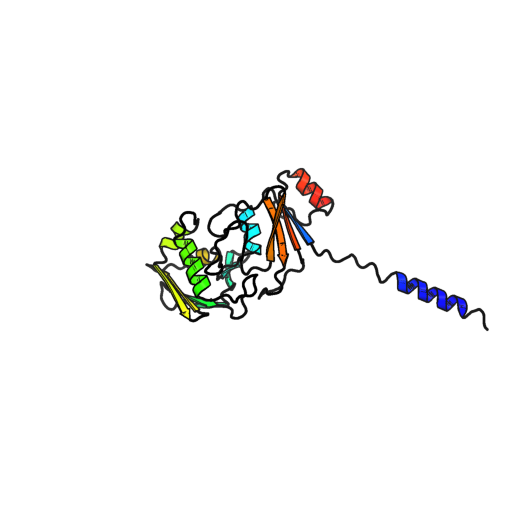
ATOM 706 C C . PRO A 1 92 ? -7.744 -8.386 -13.142 1.00 97.94 92 PRO A C 1
ATOM 708 O O . PRO A 1 92 ? -8.501 -7.470 -13.484 1.00 97.94 92 PRO A O 1
ATOM 711 N N . GLU A 1 93 ? -7.906 -9.053 -12.000 1.00 97.44 93 GLU A N 1
ATOM 712 C CA . GLU A 1 93 ? -8.939 -8.827 -10.991 1.00 97.44 93 GLU A CA 1
ATOM 713 C C . GLU A 1 93 ? -8.622 -7.688 -10.014 1.00 97.44 93 GLU A C 1
ATOM 715 O O . GLU A 1 93 ? -9.540 -7.214 -9.352 1.00 97.44 93 GLU A O 1
ATOM 720 N N . ALA A 1 94 ? -7.379 -7.193 -9.952 1.00 98.19 94 ALA A N 1
ATOM 721 C CA . ALA A 1 94 ? -7.019 -6.116 -9.033 1.00 98.19 94 ALA A CA 1
ATOM 722 C C . ALA A 1 94 ? -7.824 -4.839 -9.326 1.00 98.19 94 ALA A C 1
ATOM 724 O O . ALA A 1 94 ? -8.001 -4.438 -10.487 1.00 98.19 94 ALA A O 1
ATOM 725 N N . ARG A 1 95 ? -8.335 -4.210 -8.263 1.00 98.44 95 ARG A N 1
ATOM 726 C CA . ARG A 1 95 ? -9.153 -2.993 -8.304 1.00 98.44 95 ARG A CA 1
ATOM 727 C C . ARG A 1 95 ? -8.627 -1.969 -7.310 1.00 98.44 95 ARG A C 1
ATOM 729 O O . ARG A 1 95 ? -8.190 -2.336 -6.223 1.00 98.44 95 ARG A O 1
ATOM 736 N N . PHE A 1 96 ? -8.737 -0.698 -7.672 1.00 98.62 96 PHE A N 1
ATOM 737 C CA . PHE A 1 96 ? -8.671 0.393 -6.710 1.00 98.62 96 PHE A CA 1
ATOM 738 C C . PHE A 1 96 ? -9.960 0.455 -5.886 1.00 98.62 96 PHE A C 1
ATOM 740 O O . PHE A 1 96 ? -10.989 -0.101 -6.277 1.00 98.62 96 PHE A O 1
ATOM 747 N N . HIS A 1 97 ? -9.928 1.172 -4.764 1.00 98.12 97 HIS A N 1
ATOM 748 C CA . HIS A 1 97 ? -11.072 1.320 -3.853 1.00 98.12 97 HIS A CA 1
ATOM 749 C C . HIS A 1 97 ? -12.331 1.939 -4.476 1.00 98.12 97 HIS A C 1
ATOM 751 O O . HIS A 1 97 ? -13.418 1.787 -3.917 1.00 98.12 97 HIS A O 1
ATOM 757 N N . ASP A 1 98 ? -12.208 2.606 -5.625 1.00 96.62 98 ASP A N 1
ATOM 758 C CA . ASP A 1 98 ? -13.325 3.141 -6.415 1.00 96.62 98 ASP A CA 1
ATOM 759 C C . ASP A 1 98 ? -13.888 2.147 -7.452 1.00 96.62 98 ASP A C 1
ATOM 761 O O . ASP A 1 98 ? -14.823 2.464 -8.186 1.00 96.62 98 ASP A O 1
ATOM 765 N N . GLY A 1 99 ? -13.331 0.936 -7.518 1.00 97.06 99 GLY A N 1
ATOM 766 C CA . GLY A 1 99 ? -13.741 -0.123 -8.434 1.00 97.06 99 GLY A CA 1
ATOM 767 C C . GLY A 1 99 ? -13.087 -0.066 -9.815 1.00 97.06 99 GLY A C 1
ATOM 768 O O . GLY A 1 99 ? -13.292 -0.994 -10.603 1.00 97.06 99 GLY A O 1
ATOM 769 N N . ARG A 1 100 ? -12.272 0.952 -10.131 1.00 97.56 100 ARG A N 1
ATOM 770 C CA . ARG A 1 100 ? -11.491 0.955 -11.376 1.00 97.56 100 ARG A CA 1
ATOM 771 C C . ARG A 1 100 ? -10.441 -0.154 -11.344 1.00 97.56 100 ARG A C 1
ATOM 773 O O . ARG A 1 100 ? -9.880 -0.454 -10.289 1.00 97.56 100 ARG A O 1
ATOM 780 N N . PRO A 1 101 ? -10.152 -0.787 -12.488 1.00 98.25 101 PRO A N 1
ATOM 781 C CA . PRO A 1 101 ? -9.141 -1.820 -12.533 1.00 98.25 101 PRO A CA 1
ATOM 782 C C . PRO A 1 101 ? -7.727 -1.244 -12.503 1.00 98.25 101 PRO A C 1
ATOM 784 O O . PRO A 1 101 ? -7.462 -0.222 -13.129 1.00 98.25 101 PRO A O 1
ATOM 787 N N . VAL A 1 102 ? -6.820 -1.944 -11.822 1.00 98.69 102 VAL A N 1
ATOM 788 C CA . VAL A 1 102 ? -5.392 -1.602 -11.814 1.00 98.69 102 VAL A CA 1
ATOM 789 C C . VAL A 1 102 ? -4.784 -1.978 -13.162 1.00 98.69 102 VAL A C 1
ATOM 791 O O . VAL A 1 102 ? -4.984 -3.098 -13.652 1.00 98.69 102 VAL A O 1
ATOM 794 N N . ARG A 1 103 ? -4.061 -1.046 -13.786 1.00 98.62 103 ARG A N 1
ATOM 795 C CA . ARG A 1 103 ? -3.394 -1.255 -15.075 1.00 98.62 103 ARG A CA 1
ATOM 796 C C . ARG A 1 103 ? -1.920 -0.899 -15.016 1.00 98.62 103 ARG A C 1
ATOM 798 O O . ARG A 1 103 ? -1.453 -0.201 -14.116 1.00 98.62 103 ARG A O 1
ATOM 805 N N . ALA A 1 104 ? -1.180 -1.391 -16.003 1.00 98.75 104 ALA A N 1
ATOM 806 C CA . ALA A 1 104 ? 0.254 -1.179 -16.111 1.00 98.75 104 ALA A CA 1
ATOM 807 C C . ALA A 1 104 ? 0.635 0.306 -16.075 1.00 98.75 104 ALA A C 1
ATOM 809 O O . ALA A 1 104 ? 1.651 0.657 -15.482 1.00 98.75 104 ALA A O 1
ATOM 810 N N . GLU A 1 105 ? -0.180 1.205 -16.630 1.00 98.56 105 GLU A N 1
ATOM 811 C CA . GLU A 1 105 ? 0.161 2.627 -16.607 1.00 98.56 105 GLU A CA 1
ATOM 812 C C . GLU A 1 105 ? -0.050 3.280 -15.228 1.00 98.56 105 GLU A C 1
ATOM 814 O O . GLU A 1 105 ? 0.597 4.286 -14.948 1.00 98.56 105 GLU A O 1
ATOM 819 N N . ASP A 1 106 ? -0.872 2.705 -14.340 1.00 98.69 106 ASP A N 1
ATOM 820 C CA . ASP A 1 106 ? -0.964 3.145 -12.935 1.00 98.69 106 ASP A CA 1
ATOM 821 C C . ASP A 1 106 ? 0.309 2.785 -12.165 1.00 98.69 106 ASP A C 1
ATOM 823 O O . ASP A 1 106 ? 0.829 3.572 -11.372 1.00 98.69 106 ASP A O 1
ATOM 827 N N . VAL A 1 107 ? 0.873 1.614 -12.467 1.00 98.62 107 VAL A N 1
ATOM 828 C CA . VAL A 1 107 ? 2.172 1.195 -11.937 1.00 98.62 107 VAL A CA 1
ATOM 829 C C . VAL A 1 107 ? 3.278 2.100 -12.466 1.00 98.62 107 VAL A C 1
ATOM 831 O O . VAL A 1 107 ? 4.081 2.601 -11.684 1.00 98.62 107 VAL A O 1
ATOM 834 N N . VAL A 1 108 ? 3.307 2.357 -13.779 1.00 98.62 108 VAL A N 1
ATOM 835 C CA . VAL A 1 108 ? 4.284 3.273 -14.389 1.00 98.62 108 VAL A CA 1
ATOM 836 C C . VAL A 1 108 ? 4.213 4.649 -13.730 1.00 98.62 108 VAL A C 1
ATOM 838 O O . VAL A 1 108 ? 5.255 5.201 -13.381 1.00 98.62 108 VAL A O 1
ATOM 841 N N . TYR A 1 109 ? 3.007 5.189 -13.539 1.00 98.38 109 TYR A N 1
ATOM 842 C CA . TYR A 1 109 ? 2.800 6.457 -12.841 1.00 98.38 109 TYR A CA 1
ATOM 843 C C . TYR A 1 109 ? 3.347 6.406 -11.410 1.00 98.38 109 TYR A C 1
ATOM 845 O O . TYR A 1 109 ? 4.170 7.243 -11.048 1.00 98.38 109 TYR A O 1
ATOM 853 N N . SER A 1 110 ? 2.970 5.393 -10.629 1.00 98.31 110 SER A N 1
ATOM 854 C CA . SER A 1 110 ? 3.358 5.268 -9.217 1.00 98.31 110 SER A CA 1
ATOM 855 C C . SER A 1 110 ? 4.870 5.143 -9.031 1.00 98.31 110 SER A C 1
ATOM 857 O O . SER A 1 110 ? 5.448 5.824 -8.188 1.00 98.31 110 SER A O 1
ATOM 859 N N . LEU A 1 111 ? 5.532 4.317 -9.848 1.00 98.38 111 LEU A N 1
ATOM 860 C CA . LEU A 1 111 ? 6.981 4.125 -9.777 1.00 98.38 111 LEU A CA 1
ATOM 861 C C . LEU A 1 111 ? 7.751 5.368 -10.245 1.00 98.38 111 LEU A C 1
ATOM 863 O O . LEU A 1 111 ? 8.791 5.696 -9.676 1.00 98.38 111 LEU A O 1
ATOM 867 N N . LYS A 1 112 ? 7.243 6.095 -11.250 1.00 97.62 112 LYS A N 1
ATOM 868 C CA . LYS A 1 112 ? 7.815 7.392 -11.643 1.00 97.62 112 LYS A CA 1
ATOM 869 C C . LYS A 1 112 ? 7.637 8.431 -10.545 1.00 97.62 112 LYS A C 1
ATOM 871 O O . LYS A 1 112 ? 8.600 9.106 -10.206 1.00 97.62 112 LYS A O 1
ATOM 876 N N . ARG A 1 113 ? 6.450 8.509 -9.938 1.00 97.12 113 ARG A N 1
ATOM 877 C CA . ARG A 1 113 ? 6.175 9.400 -8.806 1.00 97.12 113 ARG A CA 1
ATOM 878 C C . ARG A 1 113 ? 7.117 9.112 -7.638 1.00 97.12 113 ARG A C 1
ATOM 880 O O . ARG A 1 113 ? 7.736 10.038 -7.130 1.00 97.12 113 ARG A O 1
ATOM 887 N N . ALA A 1 114 ? 7.310 7.842 -7.284 1.00 97.19 114 ALA A N 1
ATOM 888 C CA . ALA A 1 114 ? 8.270 7.436 -6.260 1.00 97.19 114 ALA A CA 1
ATOM 889 C C . ALA A 1 114 ? 9.715 7.861 -6.594 1.00 97.19 114 ALA A C 1
ATOM 891 O O . ALA A 1 114 ? 10.472 8.212 -5.693 1.00 97.19 114 ALA A O 1
ATOM 892 N N . ARG A 1 115 ? 10.099 7.880 -7.875 1.00 97.38 115 ARG A N 1
ATOM 893 C CA . ARG A 1 115 ? 11.424 8.333 -8.330 1.00 97.38 115 ARG A CA 1
ATOM 894 C C . ARG A 1 115 ? 11.581 9.858 -8.363 1.00 97.38 115 ARG A C 1
ATOM 896 O O . ARG A 1 115 ? 12.672 10.354 -8.118 1.00 97.38 115 ARG A O 1
ATOM 903 N N . GLU A 1 116 ? 10.529 10.589 -8.721 1.00 96.81 116 GLU A N 1
ATOM 904 C CA . GLU A 1 116 ? 10.633 11.987 -9.173 1.00 96.81 116 GLU A CA 1
ATOM 905 C C . GLU A 1 116 ? 9.979 13.003 -8.231 1.00 96.81 116 GLU A C 1
ATOM 907 O O . GLU A 1 116 ? 10.304 14.188 -8.291 1.00 96.81 116 GLU A O 1
ATOM 912 N N . HIS A 1 117 ? 9.048 12.581 -7.372 1.00 95.50 117 HIS A N 1
ATOM 913 C CA . HIS A 1 117 ? 8.330 13.516 -6.514 1.00 95.50 117 HIS A CA 1
ATOM 914 C C . HIS A 1 117 ? 9.293 14.159 -5.489 1.00 95.50 117 HIS A C 1
ATOM 916 O O . HIS A 1 117 ? 10.003 13.428 -4.797 1.00 95.50 117 HIS A O 1
ATOM 922 N N . PRO A 1 118 ? 9.300 15.499 -5.310 1.00 94.50 118 PRO A N 1
ATOM 923 C CA . PRO A 1 118 ? 10.318 16.195 -4.508 1.00 94.50 118 PRO A C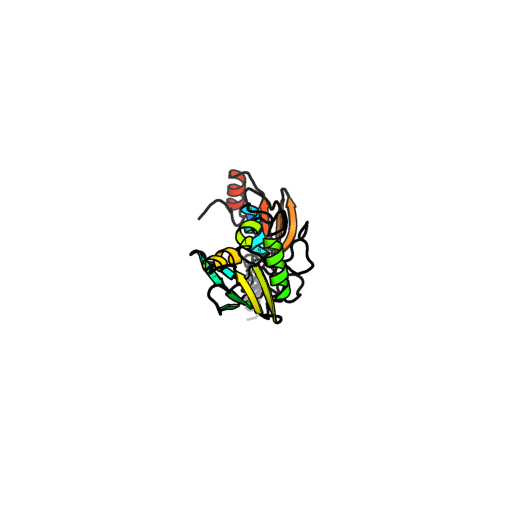A 1
ATOM 924 C C . PRO A 1 118 ? 10.379 15.794 -3.032 1.00 94.50 118 PRO A C 1
ATOM 926 O O . PRO A 1 118 ? 11.412 15.944 -2.391 1.00 94.50 118 PRO A O 1
ATOM 929 N N . ARG A 1 119 ? 9.259 15.310 -2.483 1.00 95.19 119 ARG A N 1
ATOM 930 C CA . ARG A 1 119 ? 9.173 14.809 -1.100 1.00 95.19 119 ARG A CA 1
ATOM 931 C C . ARG A 1 119 ? 9.198 13.283 -1.018 1.00 95.19 119 ARG A C 1
ATOM 933 O O . ARG A 1 119 ? 8.831 12.740 0.016 1.00 95.19 119 ARG A O 1
ATOM 940 N N . SER A 1 120 ? 9.498 12.592 -2.119 1.00 96.25 120 SER A N 1
ATOM 941 C CA . SER A 1 120 ? 9.504 11.134 -2.118 1.00 96.25 120 SER A CA 1
ATOM 942 C C . SER A 1 120 ? 10.662 10.608 -1.285 1.00 96.25 120 SER A C 1
ATOM 944 O O . SER A 1 120 ? 11.818 10.924 -1.570 1.00 96.25 120 SER A O 1
ATOM 946 N N . ILE A 1 121 ? 10.361 9.742 -0.320 1.00 96.25 121 ILE A N 1
ATOM 947 C CA . ILE A 1 121 ? 11.390 9.031 0.451 1.00 96.25 121 ILE A CA 1
ATOM 948 C C . ILE A 1 121 ? 12.136 7.998 -0.409 1.00 96.25 121 ILE A C 1
ATOM 950 O O . ILE A 1 121 ? 13.234 7.581 -0.066 1.00 96.25 121 ILE A O 1
ATOM 954 N N . PHE A 1 122 ? 11.565 7.619 -1.558 1.00 96.88 122 PHE A N 1
ATOM 955 C CA . PHE A 1 122 ? 12.115 6.609 -2.462 1.00 96.88 122 PHE A CA 1
ATOM 956 C C . PHE A 1 122 ? 12.972 7.194 -3.591 1.00 96.88 122 PHE A C 1
ATOM 958 O O . PHE A 1 122 ? 13.559 6.430 -4.355 1.00 96.88 122 PHE A O 1
ATOM 965 N N . ALA A 1 123 ? 13.045 8.524 -3.741 1.00 96.62 123 ALA A N 1
ATOM 966 C CA . ALA A 1 123 ? 13.676 9.155 -4.905 1.00 96.62 123 ALA A CA 1
ATOM 967 C C . ALA A 1 123 ? 15.148 8.742 -5.079 1.00 96.62 123 ALA A C 1
ATOM 969 O O . ALA A 1 123 ? 15.581 8.430 -6.191 1.00 96.62 123 ALA A O 1
ATOM 970 N N . GLY A 1 124 ? 15.898 8.688 -3.972 1.00 95.44 124 GLY A N 1
ATOM 971 C CA . GLY A 1 124 ? 17.299 8.262 -3.964 1.00 95.44 124 GLY A CA 1
ATOM 972 C C . GLY A 1 124 ? 17.470 6.819 -4.438 1.00 95.44 124 GLY A C 1
ATOM 973 O O . GLY A 1 124 ? 18.207 6.568 -5.393 1.00 95.44 124 GLY A O 1
ATOM 974 N N . ASP A 1 125 ? 16.735 5.883 -3.839 1.00 94.25 125 ASP A N 1
ATOM 975 C CA . ASP A 1 125 ? 16.839 4.454 -4.158 1.00 94.25 125 ASP A CA 1
ATOM 976 C C . ASP A 1 125 ? 16.304 4.118 -5.557 1.00 94.25 125 ASP A C 1
ATOM 978 O O . ASP A 1 125 ? 16.839 3.254 -6.253 1.00 94.25 125 ASP A O 1
ATOM 982 N N . MET A 1 126 ? 15.277 4.837 -6.016 1.00 96.50 126 MET A N 1
ATOM 983 C CA . MET A 1 126 ? 14.683 4.664 -7.343 1.00 96.50 126 MET A CA 1
ATOM 984 C C . MET A 1 126 ? 15.509 5.306 -8.469 1.00 96.50 126 MET A C 1
ATOM 986 O O . MET A 1 126 ? 15.205 5.079 -9.643 1.00 96.50 126 MET A O 1
ATOM 990 N N . SER A 1 127 ? 16.562 6.072 -8.159 1.00 95.00 127 SER A N 1
ATOM 991 C CA . SER A 1 127 ? 17.409 6.741 -9.163 1.00 95.00 127 SER A CA 1
ATOM 992 C C . SER A 1 127 ? 18.116 5.769 -10.120 1.00 95.00 127 SER A C 1
ATOM 994 O O . SER A 1 127 ? 18.371 6.113 -11.274 1.00 95.00 127 SER A O 1
ATOM 996 N N . VAL A 1 128 ? 18.360 4.528 -9.682 1.00 94.44 128 VAL A N 1
ATOM 997 C CA . VAL A 1 128 ? 18.963 3.456 -10.500 1.00 94.44 128 VAL A CA 1
ATOM 998 C C . VAL A 1 128 ? 18.036 2.958 -11.613 1.00 94.44 128 VAL A C 1
ATOM 1000 O O . VAL A 1 128 ? 18.483 2.322 -12.572 1.00 94.44 128 VAL A O 1
ATOM 1003 N N . VAL A 1 129 ? 16.729 3.211 -11.492 1.00 97.31 129 VAL A N 1
ATOM 1004 C CA . VAL A 1 129 ? 15.727 2.846 -12.492 1.00 97.31 129 VAL A CA 1
ATOM 1005 C C . VAL A 1 129 ? 15.715 3.924 -13.565 1.00 97.31 129 VAL A C 1
ATOM 1007 O O . VAL A 1 129 ? 15.218 5.023 -13.333 1.00 97.31 129 VAL A O 1
ATOM 1010 N N . TYR A 1 130 ? 16.203 3.622 -14.769 1.00 96.00 130 TYR A N 1
ATOM 1011 C CA . TYR A 1 130 ? 16.228 4.600 -15.865 1.00 96.00 130 TYR A CA 1
ATOM 1012 C C . TYR A 1 130 ? 14.976 4.538 -16.750 1.00 96.00 130 TYR A C 1
ATOM 1014 O O . TYR A 1 130 ? 14.620 5.534 -17.382 1.00 96.00 130 TYR A O 1
ATOM 1022 N N . ARG A 1 131 ? 14.272 3.398 -16.797 1.00 97.44 131 ARG A N 1
ATOM 1023 C CA . ARG A 1 131 ? 13.090 3.216 -17.654 1.00 97.44 131 ARG A CA 1
ATOM 1024 C C . ARG A 1 131 ? 12.025 2.358 -16.978 1.00 97.44 131 ARG A C 1
ATOM 1026 O O . ARG A 1 131 ? 12.331 1.308 -16.425 1.00 97.44 131 ARG A O 1
ATOM 1033 N N . ILE A 1 132 ? 10.775 2.807 -17.076 1.00 98.31 132 ILE A N 1
ATOM 1034 C CA . ILE A 1 132 ? 9.582 2.113 -16.581 1.00 98.31 132 ILE A CA 1
ATOM 1035 C C . ILE A 1 132 ? 8.534 2.180 -17.691 1.00 98.31 132 ILE A C 1
ATOM 1037 O O . ILE A 1 132 ? 8.094 3.276 -18.047 1.00 98.31 132 ILE A O 1
ATOM 1041 N N . ASN A 1 133 ? 8.159 1.027 -18.241 1.00 98.06 133 ASN A N 1
ATOM 1042 C CA . ASN A 1 133 ? 7.269 0.919 -19.394 1.00 98.06 133 ASN A CA 1
ATOM 1043 C C . ASN A 1 133 ? 6.094 -0.015 -19.103 1.00 98.06 133 ASN A C 1
ATOM 1045 O O . ASN A 1 133 ? 6.287 -1.099 -18.558 1.00 98.06 133 ASN A O 1
ATOM 1049 N N . ALA A 1 134 ? 4.902 0.364 -19.557 1.00 98.50 134 ALA A N 1
ATOM 1050 C CA . ALA A 1 134 ? 3.821 -0.586 -19.786 1.00 98.50 134 ALA A CA 1
ATOM 1051 C C . ALA A 1 134 ? 4.092 -1.278 -21.129 1.00 98.50 134 ALA A C 1
ATOM 1053 O O . ALA A 1 134 ? 4.190 -0.602 -22.154 1.00 98.50 134 ALA A O 1
ATOM 1054 N N . LEU A 1 135 ? 4.287 -2.598 -21.118 1.00 98.31 135 LEU A N 1
ATOM 1055 C CA . LEU A 1 135 ? 4.403 -3.390 -22.348 1.00 98.31 135 LEU A CA 1
ATOM 1056 C C . LEU A 1 135 ? 3.017 -3.678 -22.936 1.00 98.31 135 LEU A C 1
ATOM 1058 O O . LEU A 1 135 ? 2.845 -3.686 -24.151 1.00 98.31 135 LEU A O 1
ATOM 1062 N N . ASP A 1 136 ? 2.038 -3.853 -22.054 1.00 98.50 136 ASP A N 1
ATOM 1063 C CA . ASP A 1 136 ? 0.611 -3.916 -22.342 1.00 98.50 136 ASP A CA 1
ATOM 1064 C C . ASP A 1 136 ? -0.173 -3.518 -21.077 1.00 98.50 136 ASP A C 1
ATOM 1066 O O . ASP A 1 136 ? 0.411 -3.083 -20.087 1.00 98.50 136 ASP A O 1
ATOM 1070 N N . SER A 1 137 ? -1.499 -3.676 -21.092 1.00 98.38 137 SER A N 1
ATOM 1071 C CA . SER A 1 137 ? -2.382 -3.267 -19.991 1.00 98.38 137 SER A CA 1
ATOM 1072 C C . SER A 1 137 ? -2.128 -3.962 -18.639 1.00 98.38 137 SER A C 1
ATOM 1074 O O . SER A 1 137 ? -2.547 -3.440 -17.602 1.00 98.38 137 SER A O 1
ATOM 1076 N N . LEU A 1 138 ? -1.473 -5.127 -18.633 1.00 98.75 138 LEU A N 1
ATOM 1077 C CA . LEU A 1 138 ? -1.216 -5.967 -17.460 1.00 98.75 138 LEU A CA 1
ATOM 1078 C C . LEU A 1 138 ? 0.262 -6.351 -17.302 1.00 98.75 138 LEU A C 1
ATOM 1080 O O . LEU A 1 138 ? 0.585 -7.089 -16.373 1.00 98.75 138 LEU A O 1
ATOM 1084 N N . THR A 1 139 ? 1.165 -5.845 -18.140 1.00 98.75 139 THR A N 1
ATOM 1085 C CA . THR A 1 139 ? 2.596 -6.145 -18.040 1.00 98.75 139 THR A CA 1
ATOM 1086 C C . THR A 1 139 ? 3.429 -4.871 -17.960 1.00 98.75 139 THR A C 1
ATOM 1088 O O . THR A 1 139 ? 3.342 -3.985 -18.810 1.00 98.75 139 THR A O 1
ATOM 1091 N N . VAL A 1 140 ? 4.281 -4.799 -16.936 1.00 98.75 140 VAL A N 1
ATOM 1092 C CA . VAL A 1 140 ? 5.172 -3.661 -16.667 1.00 98.75 140 VAL A CA 1
ATOM 1093 C C . VAL A 1 140 ? 6.616 -4.130 -16.723 1.00 98.75 140 VAL A C 1
ATOM 1095 O O . VAL A 1 140 ? 6.961 -5.133 -16.106 1.00 98.75 140 VAL A O 1
ATOM 1098 N N . GLU A 1 141 ? 7.475 -3.392 -17.419 1.00 98.44 141 GLU A N 1
ATOM 1099 C CA . GLU A 1 141 ? 8.919 -3.616 -17.434 1.00 98.44 141 GLU A CA 1
ATOM 1100 C C . GLU A 1 141 ? 9.650 -2.453 -16.759 1.00 98.44 141 GLU A C 1
ATOM 1102 O O . GLU A 1 141 ? 9.487 -1.288 -17.132 1.00 98.44 141 GLU A O 1
ATOM 1107 N N . VAL A 1 142 ? 10.480 -2.787 -15.774 1.00 98.31 142 VAL A N 1
ATOM 1108 C CA . VAL A 1 142 ? 11.347 -1.869 -15.033 1.00 98.31 142 VAL A CA 1
ATOM 1109 C C . VAL A 1 142 ? 12.792 -2.187 -15.402 1.00 98.31 142 VAL A C 1
ATOM 1111 O O . VAL A 1 142 ? 13.226 -3.333 -15.273 1.00 98.31 142 VAL A O 1
ATOM 1114 N N . ARG A 1 143 ? 13.546 -1.188 -15.871 1.00 97.75 143 ARG A N 1
ATOM 1115 C CA . ARG A 1 143 ? 14.955 -1.346 -16.254 1.00 97.75 143 ARG A CA 1
ATOM 1116 C C . ARG A 1 143 ? 15.881 -0.481 -15.420 1.00 97.75 143 ARG A C 1
ATOM 1118 O O . ARG A 1 143 ? 15.607 0.701 -15.194 1.00 97.75 143 ARG A O 1
ATOM 1125 N N . THR A 1 144 ? 17.011 -1.069 -15.051 1.00 97.38 144 THR A N 1
ATOM 1126 C CA . THR A 1 144 ? 18.072 -0.429 -14.272 1.00 97.38 144 THR A CA 1
ATOM 1127 C C . THR A 1 144 ? 19.339 -0.225 -15.089 1.00 97.38 144 THR A C 1
ATOM 1129 O O . THR A 1 144 ? 19.604 -0.934 -16.061 1.00 97.38 144 THR A O 1
ATOM 1132 N N . ASP A 1 145 ? 20.110 0.789 -14.716 1.00 93.62 145 ASP A N 1
ATOM 1133 C CA . ASP A 1 145 ? 21.367 1.164 -15.371 1.00 93.62 145 ASP A CA 1
ATOM 1134 C C . ASP A 1 145 ? 22.401 0.024 -15.386 1.00 93.62 145 ASP A C 1
ATOM 1136 O O . ASP A 1 145 ? 23.132 -0.156 -16.357 1.00 93.62 145 ASP A O 1
ATOM 1140 N N . GLN A 1 146 ? 22.409 -0.775 -14.323 1.00 94.38 146 GLN A N 1
ATOM 1141 C CA . GLN A 1 146 ? 23.239 -1.953 -14.096 1.00 94.38 146 GLN A CA 1
ATOM 1142 C C . GLN A 1 146 ? 22.382 -3.091 -13.520 1.00 94.38 146 GLN A C 1
ATOM 1144 O O . GLN A 1 146 ? 21.233 -2.855 -13.134 1.00 94.38 146 GLN A O 1
ATOM 1149 N N . PRO A 1 147 ? 22.887 -4.333 -13.427 1.00 96.00 147 PRO A N 1
ATOM 1150 C CA . PRO A 1 147 ? 22.188 -5.389 -12.702 1.00 96.00 147 PRO A CA 1
ATOM 1151 C C . PRO A 1 147 ? 21.910 -4.988 -11.244 1.00 96.00 147 PRO A C 1
ATOM 1153 O O . PRO A 1 147 ? 22.830 -4.705 -10.477 1.00 96.00 147 PRO A O 1
ATOM 1156 N N . ARG A 1 148 ? 20.630 -4.968 -10.849 1.00 94.38 148 ARG A N 1
ATOM 1157 C CA . ARG A 1 148 ? 20.175 -4.626 -9.487 1.00 94.38 148 ARG A CA 1
ATOM 1158 C C . ARG A 1 148 ? 19.245 -5.720 -8.941 1.00 94.38 148 ARG A C 1
ATOM 1160 O O . ARG A 1 148 ? 18.024 -5.562 -8.994 1.00 94.38 148 ARG A O 1
ATOM 1167 N N . PRO A 1 149 ? 19.789 -6.830 -8.407 1.00 90.44 149 PRO A N 1
ATOM 1168 C CA . PRO A 1 149 ? 18.977 -7.924 -7.866 1.00 90.44 149 PRO A CA 1
ATOM 1169 C C . PRO A 1 149 ? 18.084 -7.501 -6.692 1.00 90.44 149 PRO A C 1
ATOM 1171 O O . PRO A 1 149 ? 16.976 -8.001 -6.550 1.00 90.44 149 PRO A O 1
ATOM 1174 N N . MET A 1 150 ? 18.538 -6.538 -5.883 1.00 90.75 150 MET A N 1
ATOM 1175 C CA . MET A 1 150 ? 17.795 -6.036 -4.719 1.00 90.75 150 MET A CA 1
ATOM 1176 C C . MET A 1 150 ? 16.687 -5.033 -5.064 1.00 90.75 150 MET A C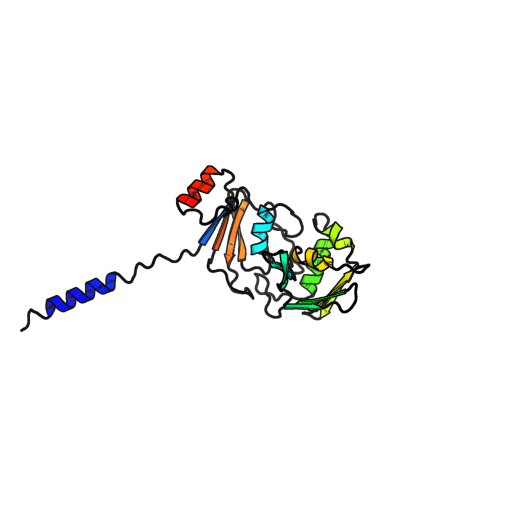 1
ATOM 1178 O O . MET A 1 150 ? 15.973 -4.589 -4.169 1.00 90.75 150 MET A O 1
ATOM 1182 N N . LEU A 1 151 ? 16.503 -4.683 -6.345 1.00 93.19 151 LEU A N 1
ATOM 1183 C CA . LEU A 1 151 ? 15.435 -3.766 -6.754 1.00 93.19 151 LEU A CA 1
ATOM 1184 C C . LEU A 1 151 ? 14.059 -4.278 -6.313 1.00 93.19 151 LEU A C 1
ATOM 1186 O O . LEU A 1 151 ? 13.197 -3.494 -5.935 1.00 93.19 151 LEU A O 1
ATOM 1190 N N . ILE A 1 152 ? 13.859 -5.595 -6.323 1.00 93.81 152 ILE A N 1
ATOM 1191 C CA . ILE A 1 152 ? 12.590 -6.204 -5.932 1.00 93.81 152 ILE A CA 1
ATOM 1192 C C . ILE A 1 152 ? 12.211 -5.913 -4.472 1.00 93.81 152 ILE A C 1
ATOM 1194 O O . ILE A 1 152 ? 11.034 -5.726 -4.179 1.00 93.81 152 ILE A O 1
ATOM 1198 N N . ASN A 1 153 ? 13.193 -5.802 -3.572 1.00 93.69 153 ASN A N 1
ATOM 1199 C CA . ASN A 1 153 ? 12.964 -5.445 -2.173 1.00 93.69 153 ASN A CA 1
ATOM 1200 C C . ASN A 1 153 ? 12.489 -3.995 -2.046 1.00 93.69 153 ASN A C 1
ATOM 1202 O O . ASN A 1 153 ? 11.555 -3.725 -1.298 1.00 93.69 153 ASN A O 1
ATOM 1206 N N . LEU A 1 154 ? 13.084 -3.080 -2.819 1.00 94.06 154 LEU A N 1
ATOM 1207 C CA . LEU A 1 154 ? 12.636 -1.689 -2.889 1.00 94.06 154 LEU A CA 1
ATOM 1208 C C . LEU A 1 154 ? 11.209 -1.600 -3.443 1.00 94.06 154 LEU A C 1
ATOM 1210 O O . LEU A 1 154 ? 10.355 -0.931 -2.870 1.00 94.06 154 LEU A O 1
ATOM 1214 N N . LEU A 1 155 ? 10.920 -2.324 -4.528 1.00 95.81 155 LEU A N 1
ATOM 1215 C CA . LEU A 1 155 ? 9.595 -2.338 -5.153 1.00 95.81 155 LEU A CA 1
ATOM 1216 C C . LEU A 1 155 ? 8.505 -2.954 -4.261 1.00 95.81 155 LEU A C 1
ATOM 1218 O O . LEU A 1 155 ? 7.327 -2.698 -4.505 1.00 95.81 155 LEU A O 1
ATOM 1222 N N . ALA A 1 156 ? 8.872 -3.724 -3.231 1.00 95.25 156 ALA A N 1
ATOM 1223 C CA . ALA A 1 156 ? 7.932 -4.194 -2.216 1.00 95.25 156 ALA A CA 1
ATOM 1224 C C . ALA A 1 156 ? 7.431 -3.066 -1.296 1.00 95.25 156 ALA A C 1
ATOM 1226 O O . ALA A 1 156 ? 6.328 -3.159 -0.767 1.00 95.25 156 ALA A O 1
ATOM 1227 N N . ALA A 1 157 ? 8.219 -2.000 -1.120 1.00 93.69 157 ALA A N 1
ATOM 1228 C CA . ALA A 1 157 ? 7.848 -0.837 -0.313 1.00 93.69 157 ALA A CA 1
ATOM 1229 C C . ALA A 1 157 ? 7.100 0.242 -1.119 1.00 93.69 157 ALA A C 1
ATOM 1231 O O . ALA A 1 157 ? 6.373 1.058 -0.551 1.00 93.69 157 ALA A O 1
ATOM 1232 N N . VAL A 1 158 ? 7.249 0.257 -2.449 1.00 97.25 158 VAL A N 1
ATOM 1233 C CA . VAL A 1 158 ? 6.612 1.270 -3.299 1.00 97.25 158 VAL A CA 1
ATOM 1234 C C . VAL A 1 158 ? 5.158 0.898 -3.590 1.00 97.25 158 VAL A C 1
ATOM 1236 O O . VAL A 1 158 ? 4.855 0.013 -4.390 1.00 97.25 158 VAL A O 1
ATOM 1239 N N . SER A 1 159 ? 4.247 1.635 -2.960 1.00 97.44 159 SER A N 1
ATOM 1240 C CA . SER A 1 159 ? 2.800 1.501 -3.145 1.00 97.44 159 SER A CA 1
ATOM 1241 C C . SER A 1 159 ? 2.326 1.947 -4.532 1.00 97.44 159 SER A C 1
ATOM 1243 O O . SER A 1 159 ? 2.809 2.951 -5.065 1.00 97.44 159 SER A O 1
ATOM 1245 N N . ILE A 1 160 ? 1.332 1.242 -5.079 1.00 98.31 160 ILE A N 1
ATOM 1246 C CA . ILE A 1 160 ? 0.660 1.580 -6.339 1.00 98.31 160 ILE A CA 1
ATOM 1247 C C . ILE A 1 160 ? -0.608 2.396 -6.071 1.00 98.31 160 ILE A C 1
ATOM 1249 O O . ILE A 1 160 ? -1.429 2.055 -5.220 1.00 98.31 160 ILE A O 1
ATOM 1253 N N . MET A 1 161 ? -0.777 3.466 -6.842 1.00 97.06 161 MET A N 1
ATOM 1254 C CA . MET A 1 161 ? -1.908 4.388 -6.801 1.00 97.06 161 MET A CA 1
ATOM 1255 C C . MET A 1 161 ? -2.429 4.696 -8.215 1.00 97.06 161 MET A C 1
ATOM 1257 O O . MET A 1 161 ? -1.698 4.512 -9.193 1.00 97.06 161 MET A O 1
ATOM 1261 N N . PRO A 1 162 ? -3.688 5.149 -8.356 1.00 97.06 162 PRO A N 1
ATOM 1262 C CA . PRO A 1 162 ? -4.247 5.472 -9.662 1.00 97.06 162 PRO A CA 1
ATOM 1263 C C . PRO A 1 162 ? -3.492 6.626 -10.321 1.00 97.06 162 PRO A C 1
ATOM 1265 O O . PRO A 1 162 ? -3.255 7.660 -9.691 1.00 97.06 162 PRO A O 1
ATOM 1268 N N . ARG A 1 163 ? -3.213 6.515 -11.624 1.00 91.44 163 ARG A N 1
ATOM 1269 C CA . ARG A 1 163 ? -2.794 7.687 -12.404 1.00 91.44 163 ARG A CA 1
ATOM 1270 C C . ARG A 1 163 ? -3.940 8.706 -12.388 1.00 91.44 163 ARG A C 1
ATOM 1272 O O . ARG A 1 163 ? -5.083 8.340 -12.670 1.00 91.44 163 ARG A O 1
ATOM 1279 N N . ASN A 1 164 ? -3.653 9.961 -12.043 1.00 87.38 164 ASN A N 1
ATOM 1280 C CA . ASN A 1 164 ? -4.619 11.050 -11.780 1.00 87.38 164 ASN A CA 1
ATOM 1281 C C . ASN A 1 164 ? -5.204 11.107 -10.356 1.00 87.38 164 ASN A C 1
ATOM 1283 O O . ASN A 1 164 ? -6.235 11.747 -10.150 1.00 87.38 164 ASN A O 1
ATOM 1287 N N . PHE A 1 165 ? -4.572 10.463 -9.377 1.00 91.06 165 PHE A N 1
ATOM 1288 C CA . PHE A 1 165 ? -4.884 10.675 -7.968 1.00 91.06 165 PHE A CA 1
ATOM 1289 C C . PHE A 1 165 ? -3.665 11.263 -7.260 1.00 91.06 165 PHE A C 1
ATOM 1291 O O . PHE A 1 165 ? -2.641 10.598 -7.153 1.00 91.06 165 PHE A O 1
ATOM 1298 N N . GLU A 1 166 ? -3.787 12.493 -6.758 1.00 88.00 166 GLU A N 1
ATOM 1299 C CA . GLU A 1 166 ? -2.798 13.051 -5.838 1.00 88.00 166 GLU A CA 1
ATOM 1300 C C . GLU A 1 166 ? -3.313 12.897 -4.401 1.00 88.00 166 GLU A C 1
ATOM 1302 O O . GLU A 1 166 ? -4.380 13.429 -4.073 1.00 88.00 166 GLU A O 1
ATOM 1307 N N . PRO A 1 167 ? -2.597 12.156 -3.541 1.00 85.19 167 PRO A N 1
ATOM 1308 C CA . PRO A 1 167 ? -2.975 12.004 -2.145 1.00 85.19 167 PRO A CA 1
ATOM 1309 C C . PRO A 1 167 ? -2.891 13.348 -1.408 1.00 85.19 167 PRO A C 1
ATOM 1311 O O . PRO A 1 167 ? -1.958 14.133 -1.577 1.00 85.19 167 PRO A O 1
ATOM 1314 N N . GLY A 1 168 ? -3.875 13.588 -0.549 1.00 84.81 168 GLY A N 1
ATOM 1315 C CA . GLY A 1 168 ? -3.983 14.788 0.277 1.00 84.81 168 GLY A CA 1
ATOM 1316 C C . GLY A 1 168 ? -4.697 14.438 1.572 1.00 84.81 168 GLY A C 1
ATOM 1317 O O . GLY A 1 168 ? -4.178 13.680 2.387 1.00 84.81 168 GLY A O 1
ATOM 1318 N N . GLU A 1 169 ? -5.926 14.923 1.732 1.00 85.62 169 GLU A N 1
ATOM 1319 C CA . GLU A 1 169 ? -6.815 14.514 2.834 1.00 85.62 169 GLU A CA 1
ATOM 1320 C C . GLU A 1 169 ? -7.587 13.214 2.547 1.00 85.62 169 GLU A C 1
ATOM 1322 O O . GLU A 1 169 ? -8.366 12.751 3.377 1.00 85.62 169 GLU A O 1
ATOM 1327 N N . ALA A 1 170 ? -7.357 12.604 1.382 1.00 91.38 170 ALA A N 1
ATOM 1328 C CA . ALA A 1 170 ? -7.924 11.324 0.983 1.00 91.38 170 ALA A CA 1
ATOM 1329 C C . ALA A 1 170 ? -6.823 10.321 0.621 1.00 91.38 170 ALA A C 1
ATOM 1331 O O . ALA A 1 170 ? -5.713 10.703 0.242 1.00 91.38 170 ALA A O 1
ATOM 1332 N N . ALA A 1 171 ? -7.174 9.036 0.679 1.00 95.69 171 ALA A N 1
ATOM 1333 C CA . ALA A 1 171 ? -6.343 7.927 0.230 1.00 95.69 171 ALA A CA 1
ATOM 1334 C C . ALA A 1 171 ? -7.121 7.052 -0.761 1.00 95.69 171 ALA A C 1
ATOM 1336 O O . ALA A 1 171 ? -8.307 6.787 -0.554 1.00 95.69 171 ALA A O 1
ATOM 1337 N N . MET A 1 172 ? -6.454 6.588 -1.816 1.00 96.81 172 MET A N 1
ATOM 1338 C CA . MET A 1 172 ? -7.037 5.685 -2.809 1.00 96.81 172 MET A CA 1
ATOM 1339 C C . MET A 1 172 ? -6.003 4.642 -3.215 1.00 96.81 172 MET A C 1
ATOM 1341 O O . MET A 1 172 ? -5.098 4.925 -3.998 1.00 96.81 172 MET A O 1
ATOM 1345 N N . GLY A 1 173 ? -6.153 3.437 -2.678 1.00 97.62 173 GLY A N 1
ATOM 1346 C CA . GLY A 1 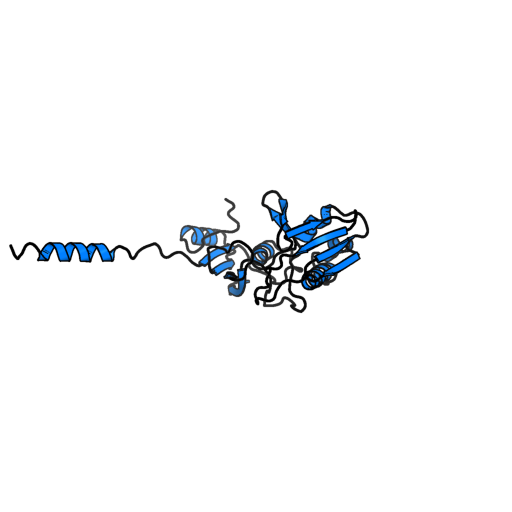173 ? -5.260 2.322 -2.954 1.00 97.62 173 GLY A CA 1
ATOM 1347 C C . GLY A 1 173 ? -6.017 1.096 -3.443 1.00 97.62 173 GLY A C 1
ATOM 1348 O O . GLY A 1 173 ? -7.122 1.196 -3.981 1.00 97.62 173 GLY A O 1
ATOM 1349 N N . THR A 1 174 ? -5.388 -0.059 -3.278 1.00 98.25 174 THR A N 1
ATOM 1350 C CA . THR A 1 174 ? -5.891 -1.373 -3.710 1.00 98.25 174 THR A CA 1
ATOM 1351 C C . THR A 1 174 ? -6.040 -2.349 -2.548 1.00 98.25 174 THR A C 1
ATOM 1353 O O . THR A 1 174 ? -6.537 -3.455 -2.742 1.00 98.25 174 THR A O 1
ATOM 1356 N N . GLY A 1 175 ? -5.613 -1.937 -1.350 1.00 98.00 175 GLY A N 1
ATOM 1357 C CA . GLY A 1 175 ? -5.538 -2.776 -0.168 1.00 98.00 175 GLY A CA 1
ATOM 1358 C C . GLY A 1 175 ? -6.902 -3.223 0.361 1.00 98.00 175 GLY A C 1
ATOM 1359 O O . GLY A 1 175 ? -7.954 -2.758 -0.095 1.00 98.00 175 GLY A O 1
ATOM 1360 N N . PRO A 1 176 ? -6.896 -4.118 1.358 1.00 98.00 176 PRO A N 1
ATOM 1361 C CA . PRO A 1 176 ? -8.103 -4.741 1.891 1.00 98.00 176 PRO A CA 1
ATOM 1362 C C . PRO A 1 176 ? -9.045 -3.769 2.614 1.00 98.00 176 PRO A C 1
ATOM 1364 O O . PRO A 1 176 ? -10.215 -4.100 2.830 1.00 98.00 176 PRO A O 1
ATOM 1367 N N . TYR A 1 177 ? -8.571 -2.577 2.974 1.00 98.50 177 TYR A N 1
ATOM 1368 C CA . TYR A 1 177 ? -9.370 -1.515 3.564 1.00 98.50 177 TYR A CA 1
ATOM 1369 C C . TYR A 1 177 ? -9.229 -0.207 2.783 1.00 98.50 177 TYR A C 1
ATOM 1371 O O . TYR A 1 177 ? -8.163 0.121 2.280 1.00 98.50 177 TYR A O 1
ATOM 1379 N N . ARG A 1 178 ? -10.301 0.585 2.735 1.00 98.06 178 ARG A N 1
ATOM 1380 C CA . ARG A 1 178 ? -10.312 1.956 2.214 1.00 98.06 178 ARG A CA 1
ATOM 1381 C C . ARG A 1 178 ? -10.364 2.967 3.350 1.00 98.06 178 ARG A C 1
ATOM 1383 O O . ARG A 1 178 ? -11.029 2.735 4.362 1.00 98.06 178 ARG A O 1
ATOM 1390 N N . PHE A 1 179 ? -9.712 4.106 3.153 1.00 97.94 179 PHE A N 1
ATOM 1391 C CA . PHE A 1 179 ? -9.817 5.244 4.060 1.00 97.94 179 PHE A CA 1
ATOM 1392 C C . PHE A 1 179 ? -11.246 5.797 4.087 1.00 97.94 179 PHE A C 1
ATOM 1394 O O . PHE A 1 179 ? -11.881 5.933 3.041 1.00 97.94 179 PHE A O 1
ATOM 1401 N N . VAL A 1 180 ? -11.749 6.107 5.284 1.00 97.25 180 VAL A N 1
ATOM 1402 C CA . VAL A 1 180 ? -13.058 6.751 5.472 1.00 97.25 180 VAL A CA 1
ATOM 1403 C C . VAL A 1 180 ? -12.879 8.180 5.955 1.00 97.25 180 VAL A C 1
ATOM 1405 O O . VAL A 1 180 ? -13.404 9.105 5.343 1.00 97.25 180 VAL A O 1
ATOM 1408 N N . ARG A 1 181 ? -12.182 8.357 7.081 1.00 96.81 181 ARG A N 1
ATOM 1409 C CA . ARG A 1 181 ? -11.949 9.663 7.701 1.00 96.81 181 ARG A CA 1
ATOM 1410 C C . ARG A 1 181 ? -10.831 9.597 8.730 1.00 96.81 181 ARG A C 1
ATOM 1412 O O . ARG A 1 181 ? -10.529 8.528 9.266 1.00 96.81 181 ARG A O 1
ATOM 1419 N N . PHE A 1 182 ? -10.308 10.766 9.076 1.00 97.19 182 PHE A N 1
ATOM 1420 C CA . PHE A 1 182 ? -9.558 10.933 10.311 1.00 97.19 182 PHE A CA 1
ATOM 1421 C C . PHE A 1 182 ? -10.484 10.870 11.534 1.00 97.19 182 PHE A C 1
ATOM 1423 O O . PHE A 1 182 ? -11.667 11.211 11.478 1.00 97.19 182 PHE A O 1
ATOM 1430 N N . LEU A 1 183 ? -9.906 10.423 12.639 1.00 96.31 183 LEU A N 1
ATOM 1431 C CA . LEU A 1 183 ? -10.431 10.473 13.994 1.00 96.31 183 LEU A CA 1
ATOM 1432 C C . LEU A 1 183 ? -9.645 11.526 14.789 1.00 96.31 183 LEU A C 1
ATOM 1434 O O . LEU A 1 183 ? -8.750 12.200 14.264 1.00 96.31 183 LEU A O 1
ATOM 1438 N N . GLU A 1 184 ? -9.964 11.658 16.073 1.00 93.00 184 GLU A N 1
ATOM 1439 C CA . GLU A 1 184 ? -9.225 12.530 16.981 1.00 93.00 184 GLU A CA 1
ATOM 1440 C C . GLU A 1 184 ? -7.724 12.226 16.972 1.00 93.00 184 GLU A C 1
ATOM 1442 O O . GLU A 1 184 ? -7.289 11.088 16.770 1.00 93.00 184 GLU A O 1
ATOM 1447 N N . ARG A 1 185 ? -6.920 13.279 17.169 1.00 92.75 185 ARG A N 1
ATOM 1448 C CA . ARG A 1 185 ? -5.452 13.196 17.240 1.00 92.75 185 ARG A CA 1
ATOM 1449 C C . ARG A 1 185 ? -4.819 12.469 16.044 1.00 92.75 185 ARG A C 1
ATOM 1451 O O . ARG A 1 185 ? -3.782 11.830 16.194 1.00 92.75 185 ARG A O 1
ATOM 1458 N N . ARG A 1 186 ? -5.435 12.588 14.858 1.00 92.88 186 ARG A N 1
ATOM 1459 C CA . ARG A 1 186 ? -4.994 11.957 13.599 1.00 92.88 186 ARG A CA 1
ATOM 1460 C C . ARG A 1 186 ? -5.101 10.428 13.589 1.00 92.88 186 ARG A C 1
ATOM 1462 O O . ARG A 1 186 ? -4.465 9.782 12.758 1.00 92.88 186 ARG A O 1
ATOM 1469 N N . GLY A 1 187 ? -5.931 9.845 14.455 1.00 95.81 187 GLY A N 1
ATOM 1470 C CA . GLY A 1 187 ? -6.383 8.469 14.258 1.00 95.81 187 GLY A CA 1
ATOM 1471 C C . GLY A 1 187 ? -7.094 8.309 12.908 1.00 95.81 187 GLY A C 1
ATOM 1472 O O . GLY A 1 187 ? -7.444 9.294 12.257 1.00 95.81 187 GLY A O 1
ATOM 1473 N N . VAL A 1 188 ? -7.317 7.078 12.463 1.00 97.69 188 VAL A N 1
ATOM 1474 C CA . VAL A 1 188 ? -7.898 6.797 11.146 1.00 97.69 188 VAL A CA 1
ATOM 1475 C C . VAL A 1 188 ? -8.975 5.728 11.252 1.00 97.69 188 VAL A C 1
ATOM 1477 O O . VAL A 1 188 ? -8.758 4.666 11.829 1.00 97.69 188 VAL A O 1
ATOM 1480 N N . ALA A 1 189 ? -10.131 5.997 10.648 1.00 98.06 189 ALA A N 1
ATOM 1481 C CA . ALA A 1 189 ? -11.159 4.997 10.409 1.00 98.06 189 ALA A CA 1
ATOM 1482 C C . ALA A 1 189 ? -11.039 4.463 8.981 1.00 98.06 189 ALA A C 1
ATOM 1484 O O . ALA A 1 189 ? -11.055 5.226 8.007 1.00 98.06 189 ALA A O 1
ATOM 1485 N N . LEU A 1 190 ? -10.967 3.142 8.868 1.00 98.50 190 LEU A N 1
ATOM 1486 C CA . LEU A 1 190 ? -10.950 2.412 7.614 1.00 98.50 190 LEU A CA 1
ATOM 1487 C C . LEU A 1 190 ? -12.167 1.493 7.505 1.00 98.50 190 LEU A C 1
ATOM 1489 O O . LEU A 1 190 ? -12.637 0.939 8.496 1.00 98.50 190 LEU A O 1
ATOM 1493 N N . HIS A 1 191 ? -12.641 1.272 6.284 1.00 98.25 191 HIS A N 1
ATOM 1494 C CA . HIS A 1 191 ? -13.724 0.334 5.991 1.00 98.25 191 HIS A CA 1
ATOM 1495 C C . HIS A 1 191 ? -13.231 -0.739 5.033 1.00 98.25 191 HIS A C 1
ATOM 1497 O O . HIS A 1 191 ? -12.506 -0.435 4.091 1.00 98.25 191 HIS A O 1
ATOM 1503 N N . ARG A 1 192 ? -13.628 -1.992 5.237 1.00 98.25 192 ARG A N 1
ATOM 1504 C CA . ARG A 1 192 ? -13.234 -3.102 4.371 1.00 98.25 192 ARG A CA 1
ATOM 1505 C C . ARG A 1 192 ? -13.624 -2.819 2.923 1.00 98.25 192 ARG A C 1
ATOM 1507 O O . ARG A 1 192 ? -14.727 -2.334 2.649 1.00 98.25 192 ARG A O 1
ATOM 1514 N N . PHE A 1 193 ? -12.726 -3.117 1.995 1.00 98.25 193 PHE A N 1
ATOM 1515 C CA . PHE A 1 193 ? -12.984 -3.010 0.570 1.00 98.25 193 PHE A CA 1
ATOM 1516 C C . PHE A 1 193 ? -13.547 -4.334 0.042 1.00 98.25 193 PHE A C 1
ATOM 1518 O O . PHE A 1 193 ? -12.841 -5.330 -0.083 1.00 98.25 193 PHE A O 1
ATOM 1525 N N . GLU A 1 194 ? -14.840 -4.358 -0.283 1.00 96.75 194 GLU A N 1
ATOM 1526 C CA . GLU A 1 194 ? -15.512 -5.582 -0.754 1.00 96.75 194 GLU A CA 1
ATOM 1527 C C . GLU A 1 194 ? -15.008 -6.062 -2.128 1.00 96.75 194 GLU A C 1
ATOM 1529 O O . GLU A 1 194 ? -15.126 -7.243 -2.452 1.00 96.75 194 GLU A O 1
ATOM 1534 N N . GLY A 1 195 ? -14.407 -5.162 -2.915 1.00 96.25 195 GLY A N 1
ATOM 1535 C CA . GLY A 1 195 ? -13.771 -5.472 -4.197 1.00 96.25 195 GLY A CA 1
ATOM 1536 C C . GLY A 1 195 ? -12.327 -5.970 -4.087 1.00 96.25 195 GLY A C 1
ATOM 1537 O O . GLY A 1 195 ? -11.662 -6.076 -5.117 1.00 96.25 195 GLY A O 1
ATOM 1538 N N . TYR A 1 196 ? -11.826 -6.237 -2.875 1.00 97.88 196 TYR A N 1
ATOM 1539 C CA . TYR A 1 196 ? -10.460 -6.714 -2.679 1.00 97.88 196 TYR A CA 1
ATOM 1540 C C . TYR A 1 196 ? -10.242 -8.065 -3.371 1.00 97.88 196 TYR A C 1
ATOM 1542 O O . TYR A 1 196 ? -11.074 -8.970 -3.270 1.00 97.88 196 TYR A O 1
ATOM 1550 N N . TRP A 1 197 ? -9.121 -8.186 -4.084 1.00 95.94 197 TRP A N 1
ATOM 1551 C CA . TRP A 1 197 ? -8.793 -9.361 -4.893 1.00 95.94 197 TRP A CA 1
ATOM 1552 C C . TRP A 1 197 ? -8.354 -10.566 -4.047 1.00 95.94 197 TRP A C 1
ATOM 1554 O O . TRP A 1 197 ? -8.488 -11.707 -4.487 1.00 95.94 197 TRP A O 1
ATOM 1564 N N . GLY A 1 198 ? -7.812 -10.314 -2.852 1.00 94.50 198 GLY A N 1
ATOM 1565 C CA . GLY A 1 198 ? -7.341 -11.334 -1.922 1.00 94.50 198 GLY A CA 1
ATOM 1566 C C . GLY A 1 198 ? -8.391 -11.756 -0.892 1.00 94.50 198 GLY A C 1
ATOM 1567 O O . GLY A 1 198 ? -9.589 -11.491 -1.014 1.00 94.50 198 GLY A O 1
ATOM 1568 N N . SER A 1 199 ? -7.924 -12.406 0.174 1.00 94.25 199 SER A N 1
ATOM 1569 C CA . SER A 1 199 ? -8.771 -12.775 1.310 1.00 94.25 199 SER A CA 1
ATOM 1570 C C . SER A 1 199 ? -9.286 -11.529 2.021 1.00 94.25 199 SER A C 1
ATOM 1572 O O . SER A 1 199 ? -8.512 -10.710 2.515 1.00 94.25 199 SER A O 1
ATOM 1574 N N . ARG A 1 200 ? -10.609 -11.393 2.099 1.00 92.62 200 ARG A N 1
ATOM 1575 C CA . ARG A 1 200 ? -11.236 -10.255 2.772 1.00 92.62 200 ARG A CA 1
ATOM 1576 C C . ARG A 1 200 ? -11.035 -10.347 4.288 1.00 92.62 200 ARG A C 1
ATOM 1578 O O . ARG A 1 200 ? -11.299 -11.408 4.861 1.00 92.62 200 ARG A O 1
ATOM 1585 N N . PRO A 1 201 ? -10.648 -9.245 4.952 1.00 94.12 201 PRO A N 1
ATOM 1586 C CA . PRO A 1 201 ? -10.584 -9.198 6.404 1.00 94.12 201 PRO A CA 1
ATOM 1587 C C . PRO A 1 201 ? -11.917 -9.553 7.059 1.00 94.12 201 PRO A C 1
ATOM 1589 O O . PRO A 1 201 ? -12.992 -9.236 6.543 1.00 94.12 201 PRO A O 1
ATOM 1592 N N . HIS A 1 202 ? -11.849 -10.166 8.239 1.00 94.12 202 HIS A N 1
ATOM 1593 C CA . HIS A 1 202 ? -13.035 -10.497 9.027 1.00 94.12 202 HIS A CA 1
ATOM 1594 C C . HIS A 1 202 ? -13.829 -9.246 9.423 1.00 94.12 202 HIS A C 1
ATOM 1596 O O . HIS A 1 202 ? -15.052 -9.211 9.264 1.00 94.12 202 HIS A O 1
ATOM 1602 N N . PHE A 1 203 ? -13.130 -8.236 9.941 1.00 96.56 203 PHE A N 1
ATOM 1603 C CA . PHE A 1 203 ? -13.728 -7.000 10.425 1.00 96.56 203 PHE A CA 1
ATOM 1604 C C . PHE A 1 203 ? -14.174 -6.121 9.254 1.00 96.56 203 PHE A C 1
ATOM 1606 O O . PHE A 1 203 ? -13.511 -6.034 8.222 1.00 96.56 203 PHE A O 1
ATOM 1613 N N . VAL A 1 204 ? -15.341 -5.499 9.404 1.00 97.19 204 VAL A N 1
ATOM 1614 C CA . VAL A 1 204 ? -15.925 -4.595 8.402 1.00 97.19 204 VAL A CA 1
ATOM 1615 C C . VAL A 1 204 ? -15.306 -3.205 8.525 1.00 97.19 204 VAL A C 1
ATOM 1617 O O . VAL A 1 204 ? -15.136 -2.514 7.524 1.00 97.19 204 VAL A O 1
ATOM 1620 N N . GLN A 1 205 ? -14.927 -2.813 9.739 1.00 97.75 205 GLN A N 1
ATOM 1621 C CA . GLN A 1 205 ? -14.269 -1.549 10.036 1.00 97.75 205 GLN A CA 1
ATOM 1622 C C . GLN A 1 205 ? -13.008 -1.802 10.860 1.00 97.75 205 GLN A C 1
ATOM 1624 O O . GLN A 1 205 ? -12.977 -2.708 11.693 1.00 97.75 205 GLN A O 1
ATOM 1629 N N . ALA A 1 206 ? -11.988 -0.983 10.633 1.00 98.00 206 ALA A N 1
ATOM 1630 C CA . ALA A 1 206 ? -10.798 -0.913 11.467 1.00 98.00 206 ALA A CA 1
ATOM 1631 C C . ALA A 1 206 ? -10.587 0.541 11.903 1.00 98.00 206 ALA A C 1
ATOM 1633 O O . ALA A 1 206 ? -10.581 1.448 11.070 1.00 98.00 206 ALA A O 1
ATOM 1634 N N . GLU A 1 207 ? -10.443 0.771 13.201 1.00 97.81 207 GLU A N 1
ATOM 1635 C CA . GLU A 1 207 ? -10.144 2.078 13.779 1.00 97.81 207 GLU A CA 1
ATOM 1636 C C . GLU A 1 207 ? -8.750 2.064 14.388 1.00 97.81 207 GLU A C 1
ATOM 1638 O O . GLU A 1 207 ? -8.512 1.385 15.381 1.00 97.81 207 GLU A O 1
ATOM 1643 N N . PHE A 1 208 ? -7.849 2.855 13.820 1.00 97.31 208 PHE A N 1
ATOM 1644 C CA . PHE A 1 208 ? -6.530 3.119 14.376 1.00 97.31 208 PHE A CA 1
ATOM 1645 C C . PHE A 1 208 ? -6.631 4.375 15.238 1.00 97.31 208 PHE A C 1
ATOM 1647 O O . PHE A 1 208 ? -6.701 5.492 14.721 1.00 97.31 208 PHE A O 1
ATOM 1654 N N . ARG A 1 209 ? -6.729 4.202 16.555 1.00 96.81 209 ARG A N 1
ATOM 1655 C CA . ARG A 1 209 ? -6.909 5.292 17.518 1.00 96.81 209 ARG A CA 1
ATOM 1656 C C . ARG A 1 209 ? -5.555 5.751 18.049 1.00 96.81 209 ARG A C 1
ATOM 1658 O O . ARG A 1 209 ? -4.773 4.945 18.542 1.00 96.81 209 ARG A O 1
ATOM 1665 N N . CYS A 1 210 ? -5.313 7.057 17.983 1.00 96.19 210 CYS A N 1
ATOM 1666 C CA . CYS A 1 210 ? -4.116 7.682 18.535 1.00 96.19 210 CYS A CA 1
ATOM 1667 C C . CYS A 1 210 ? -4.298 7.911 20.043 1.00 96.19 210 CYS A C 1
ATOM 1669 O O . CYS A 1 210 ? -5.009 8.822 20.474 1.00 96.19 210 CYS A O 1
ATOM 1671 N N . VAL A 1 211 ? -3.645 7.066 20.833 1.00 95.94 211 VAL A N 1
ATOM 1672 C CA . VAL A 1 211 ? -3.628 7.053 22.297 1.00 95.94 211 VAL A CA 1
ATOM 1673 C C . VAL A 1 211 ? -2.158 7.031 22.748 1.00 95.94 211 VAL A C 1
ATOM 1675 O O . VAL A 1 211 ? -1.583 5.967 22.954 1.00 95.94 211 VAL A O 1
ATOM 1678 N N . PRO A 1 212 ? -1.495 8.195 22.858 1.00 93.75 212 PRO A N 1
ATOM 1679 C CA . PRO A 1 212 ? -0.061 8.266 23.154 1.00 93.75 212 PRO A CA 1
ATOM 1680 C C . PRO A 1 212 ? 0.337 7.827 24.559 1.00 93.75 212 PRO A C 1
ATOM 1682 O O . PRO A 1 212 ? 1.497 7.502 24.762 1.00 93.75 212 PRO A O 1
ATOM 1685 N N . ASP A 1 213 ? -0.601 7.822 25.505 1.00 94.69 213 ASP A N 1
ATOM 1686 C CA . ASP A 1 213 ? -0.351 7.369 26.872 1.00 94.69 213 ASP A CA 1
ATOM 1687 C C . ASP A 1 213 ? -0.414 5.836 26.956 1.00 94.69 213 ASP A C 1
ATOM 1689 O O . ASP A 1 213 ? -1.376 5.223 26.487 1.00 94.69 213 ASP A O 1
ATOM 1693 N N . ASP A 1 214 ? 0.637 5.225 27.501 1.00 93.88 214 ASP A N 1
ATOM 1694 C CA . ASP A 1 214 ? 0.821 3.769 27.522 1.00 93.88 214 ASP A CA 1
ATOM 1695 C C . ASP A 1 214 ? -0.138 3.082 28.505 1.00 93.88 214 ASP A C 1
ATOM 1697 O O . ASP A 1 214 ? -0.729 2.051 28.170 1.00 93.88 214 ASP A O 1
ATOM 1701 N N . ASP A 1 215 ? -0.354 3.682 29.679 1.00 94.56 215 ASP A N 1
ATOM 1702 C CA . ASP A 1 215 ? -1.267 3.157 30.698 1.00 94.56 215 ASP A CA 1
ATOM 1703 C C . ASP A 1 215 ? -2.717 3.192 30.198 1.00 94.56 215 ASP A C 1
ATOM 1705 O O . ASP A 1 215 ? -3.475 2.241 30.400 1.00 94.56 215 ASP A O 1
ATOM 1709 N N . GLU A 1 216 ? -3.098 4.248 29.476 1.00 95.69 216 GLU A N 1
ATOM 1710 C CA . GLU A 1 216 ? -4.414 4.350 28.851 1.00 95.69 216 GLU A CA 1
ATOM 1711 C C . GLU A 1 216 ? -4.606 3.318 27.732 1.00 95.69 216 GLU A C 1
ATOM 1713 O O . GLU A 1 216 ? -5.678 2.714 27.643 1.00 95.69 216 GLU A O 1
ATOM 1718 N N . ARG A 1 217 ? -3.590 3.045 26.897 1.00 95.44 217 ARG A N 1
ATOM 1719 C CA . ARG A 1 217 ? -3.692 1.958 25.902 1.00 95.44 217 ARG A CA 1
ATOM 1720 C C . ARG A 1 217 ? -3.868 0.600 26.567 1.00 95.44 217 ARG A C 1
ATOM 1722 O O . ARG A 1 217 ? -4.752 -0.157 26.160 1.00 95.44 217 ARG A O 1
ATOM 1729 N N . LEU A 1 218 ? -3.095 0.318 27.616 1.00 95.00 218 LEU A N 1
ATOM 1730 C CA . LEU A 1 218 ? -3.237 -0.911 28.391 1.00 95.00 218 LEU A CA 1
ATOM 1731 C C . LEU A 1 218 ? -4.630 -1.005 29.027 1.00 95.00 218 LEU A C 1
ATOM 1733 O O . LEU A 1 218 ? -5.267 -2.056 28.955 1.00 95.00 218 LEU A O 1
ATOM 1737 N N . ARG A 1 219 ? -5.148 0.091 29.592 1.00 96.44 219 ARG A N 1
ATOM 1738 C CA . ARG A 1 219 ? -6.506 0.147 30.151 1.00 96.44 219 ARG A CA 1
ATOM 1739 C C . ARG A 1 219 ? -7.561 -0.178 29.094 1.00 96.44 219 ARG A C 1
ATOM 1741 O O . ARG A 1 219 ? -8.445 -0.985 29.373 1.00 96.44 219 ARG A O 1
ATOM 1748 N N . LEU A 1 220 ? -7.466 0.420 27.903 1.00 95.25 220 LEU A N 1
ATOM 1749 C CA . LEU A 1 220 ? -8.386 0.172 26.787 1.00 95.25 220 LEU A CA 1
ATOM 1750 C C . LEU A 1 220 ? -8.343 -1.286 26.318 1.00 95.25 220 LEU A C 1
ATOM 1752 O O . LEU A 1 220 ? -9.384 -1.853 25.987 1.00 95.25 220 LEU A O 1
ATOM 1756 N N . LEU A 1 221 ? -7.155 -1.896 26.295 1.00 95.31 221 LEU A N 1
ATOM 1757 C CA . LEU A 1 221 ? -6.993 -3.308 25.956 1.00 95.31 221 LEU A CA 1
ATOM 1758 C C . LEU A 1 221 ? -7.639 -4.208 27.019 1.00 95.31 221 LEU A C 1
ATOM 1760 O O . LEU A 1 221 ? -8.418 -5.100 26.689 1.00 95.31 221 LEU A O 1
ATOM 1764 N N . LEU A 1 222 ? -7.370 -3.946 28.302 1.00 95.12 222 LEU A N 1
ATOM 1765 C CA . LEU A 1 222 ? -7.922 -4.716 29.421 1.00 95.12 222 LEU A CA 1
ATOM 1766 C C . LEU A 1 222 ? -9.446 -4.561 29.561 1.00 95.12 222 LEU A C 1
ATOM 1768 O O . LEU A 1 222 ? -10.111 -5.502 29.993 1.00 95.12 222 LEU A O 1
ATOM 1772 N N . SER A 1 223 ? -10.012 -3.405 29.192 1.00 96.06 223 SER A N 1
ATOM 1773 C CA . SER A 1 223 ? -11.465 -3.176 29.186 1.00 96.06 223 SER A CA 1
ATOM 1774 C C . SER A 1 223 ? -12.172 -3.740 27.946 1.00 96.06 223 SER A C 1
ATOM 1776 O O . SER A 1 223 ? -13.402 -3.810 27.925 1.00 96.06 223 SER A O 1
ATOM 1778 N N . GLY A 1 224 ? -11.420 -4.146 26.915 1.00 94.00 224 GLY A N 1
ATOM 1779 C CA . GLY A 1 224 ? -11.946 -4.595 25.622 1.00 94.00 224 GLY A CA 1
ATOM 1780 C C . GLY A 1 224 ? -12.416 -3.460 24.701 1.00 94.00 224 GLY A C 1
ATOM 1781 O O . GLY A 1 224 ? -12.961 -3.720 23.621 1.00 94.00 224 GLY A O 1
ATOM 1782 N N . GLU A 1 225 ? -12.210 -2.198 25.090 1.00 94.75 225 GLU A N 1
ATOM 1783 C CA . GLU A 1 225 ? -12.470 -1.030 24.241 1.00 94.75 225 GLU A CA 1
ATOM 1784 C C . GLU A 1 225 ? -11.504 -0.969 23.047 1.00 94.75 225 GLU A C 1
ATOM 1786 O O . GLU A 1 225 ? -11.912 -0.569 21.953 1.00 94.75 225 GLU A O 1
ATOM 1791 N N . ALA A 1 226 ? -10.261 -1.424 23.236 1.00 95.94 226 ALA A N 1
ATOM 1792 C CA . ALA A 1 226 ? -9.306 -1.742 22.180 1.00 95.94 226 ALA A CA 1
ATOM 1793 C C . ALA A 1 226 ? -9.123 -3.261 22.058 1.00 95.94 226 ALA A C 1
ATOM 1795 O O . ALA A 1 226 ? -9.168 -3.987 23.046 1.00 95.94 226 ALA A O 1
ATOM 1796 N N . ASP A 1 227 ? -8.918 -3.736 20.832 1.00 95.12 227 ASP A N 1
ATOM 1797 C CA . ASP A 1 227 ? -8.634 -5.144 20.534 1.00 95.12 227 ASP A CA 1
ATOM 1798 C C . ASP A 1 227 ? -7.126 -5.418 20.441 1.00 95.12 227 ASP A C 1
ATOM 1800 O O . ASP A 1 227 ? -6.685 -6.544 20.659 1.00 95.12 227 ASP A O 1
ATOM 1804 N N . VAL A 1 228 ? -6.338 -4.400 20.079 1.00 94.19 228 VAL A N 1
ATOM 1805 C CA . VAL A 1 228 ? -4.885 -4.485 19.877 1.00 94.19 228 VAL A CA 1
ATOM 1806 C C . VAL A 1 228 ? -4.225 -3.223 20.426 1.00 94.19 228 VAL A C 1
ATOM 1808 O O . VAL A 1 228 ? -4.681 -2.121 20.123 1.00 94.19 228 VAL A O 1
ATOM 1811 N N . ASP A 1 229 ? -3.125 -3.376 21.164 1.00 91.88 229 ASP A N 1
ATOM 1812 C CA . ASP A 1 229 ? -2.129 -2.315 21.359 1.00 91.88 229 ASP A CA 1
ATOM 1813 C C . ASP A 1 229 ? -0.973 -2.569 20.385 1.00 91.88 229 ASP A C 1
ATOM 1815 O O . ASP A 1 229 ? -0.328 -3.614 20.435 1.00 91.88 229 ASP A O 1
ATOM 1819 N N . ALA A 1 230 ? -0.732 -1.631 19.468 1.00 80.06 230 ALA A N 1
ATOM 1820 C CA . ALA A 1 230 ? 0.254 -1.791 18.402 1.00 80.06 230 ALA A CA 1
ATOM 1821 C C . ALA A 1 230 ? 1.721 -1.784 18.881 1.00 80.06 230 ALA A C 1
ATOM 1823 O O . ALA A 1 230 ? 2.611 -2.041 18.070 1.00 80.06 230 ALA A O 1
ATOM 1824 N N . LEU A 1 231 ? 1.992 -1.473 20.155 1.00 73.00 231 LEU A N 1
ATOM 1825 C CA . LEU A 1 231 ? 3.347 -1.436 20.721 1.00 73.00 231 LEU A CA 1
ATOM 1826 C C . LEU A 1 231 ? 3.613 -2.493 21.790 1.00 73.00 231 LEU A C 1
ATOM 1828 O O . LEU A 1 231 ? 4.776 -2.800 22.058 1.00 73.00 231 LEU A O 1
ATOM 1832 N N . LEU A 1 232 ? 2.571 -3.075 22.382 1.00 59.91 232 LEU A N 1
ATOM 1833 C CA . LEU A 1 232 ? 2.727 -4.242 23.242 1.00 59.91 232 LEU A CA 1
ATOM 1834 C C . LEU A 1 232 ? 2.883 -5.469 22.343 1.00 59.91 232 LEU A C 1
ATOM 1836 O O . LEU A 1 232 ? 1.918 -6.153 22.011 1.00 59.91 232 LEU A O 1
ATOM 1840 N N . GLY A 1 233 ? 4.119 -5.706 21.902 1.00 46.62 233 GLY A N 1
ATOM 1841 C CA . GLY A 1 233 ? 4.479 -6.923 21.186 1.00 46.62 233 GLY A CA 1
ATOM 1842 C C . GLY A 1 233 ? 4.118 -8.150 22.021 1.00 46.62 233 GLY A C 1
ATOM 1843 O O . GLY A 1 233 ? 4.614 -8.311 23.136 1.00 46.62 233 GLY A O 1
ATOM 1844 N N . THR A 1 234 ? 3.246 -8.996 21.479 1.00 36.91 234 THR A N 1
ATOM 1845 C CA . THR A 1 234 ? 3.149 -10.410 21.862 1.00 36.91 234 THR A CA 1
ATOM 1846 C C . THR A 1 234 ? 4.198 -11.216 21.122 1.00 36.91 234 THR A C 1
ATOM 1848 O O . THR A 1 234 ? 4.304 -10.995 19.892 1.00 36.91 234 THR A O 1
#

Foldseek 3Di:
DPPVVVVVVVVVVVVVVPPPDDPDPAQEAEEEELAAQPFQDLFQDPDDRNLVVNLQQWFFCWAADPVRDTGGDQFPDWDPPDLFKIKTFGDQLFAKLVRHGQWLVLNVVQLVCLCDPPNGPNVVVSVQFPDWDDPDGGMIMTGGPGRDPCVSSSRNSRTGDGDVDDTDQAHMHRHQWGWDHADPNNKTKIAGRPSRPDDHDPHRIYTHDNDSDPVVLVVCCVVVVHVHHPPPDD

pLDDT: mean 89.76, std 15.81, range [36.91, 98.81]

Sequence (234 aa):
MRESARYIAIAWLMFAALAGCGPGRRTVLVVAMNGGAVSLDPHTQDEFVTINILANVYEGLVGMDPNLRVVPMLAKGYDNPHSNAWRFHLRPEARFHDGRPVRAEDVVYSLKRAREHPRSIFAGDMSVVYRINALDSLTVEVRTDQPRPMLINLLAAVSIMPRNFEPGEAAMGTGPYRFVRFLERRGVALHRFEGYWGSRPHFVQAEFRCVPDDDERLRLLLSGEADVDALLGT